Protein AF-A9ZM26-F1 (afdb_monomer)

Solvent-accessible surface area (backbone atoms only — not comparable to full-atom values): 19375 Å² total; per-residue (Å²): 113,69,70,59,50,54,53,48,52,54,50,49,54,51,50,53,50,52,49,52,55,50,52,51,52,51,52,52,51,51,52,51,51,50,52,52,51,51,53,49,50,52,52,52,50,52,53,46,48,60,45,48,72,70,63,61,71,97,75,80,93,82,82,87,89,79,89,79,87,89,77,85,80,85,69,74,70,82,76,73,78,87,80,87,84,88,84,90,85,88,82,82,90,84,85,88,83,81,84,84,87,82,88,78,91,81,82,84,85,84,79,89,78,87,87,92,84,82,88,84,80,84,74,78,71,93,85,74,76,70,52,44,66,54,49,44,57,48,42,46,69,76,27,61,63,44,38,48,98,82,69,40,61,36,63,29,87,68,53,60,59,62,47,40,74,77,36,103,55,61,59,71,52,52,51,50,20,48,50,60,55,62,67,32,71,60,32,27,68,43,39,35,61,72,34,63,11,27,31,72,82,46,49,78,54,53,64,35,48,61,68,59,19,51,50,28,46,54,52,43,49,55,58,52,52,52,54,58,67,72,59,63,74,96,68,84,79,78,85,79,82,74,91,78,82,87,81,82,90,87,80,90,87,83,84,88,84,82,87,88,86,84,86,80,88,79,89,76,82,85,84,84,88,69,58,70,65,60,59,49,52,51,52,50,51,53,52,51,57,68,74,53,74,130

Organism: NCBI:txid223901

pLDDT: mean 70.55, std 24.46, range [28.53, 98.12]

Foldseek 3Di:
DVVVVVVVVVVVVVVVVVVVVVVVVVVVVVVVVVVVVVVVVVVVVVVVVVVVVVPPDPDDDDDDDDDDDDDDPPPDPVPPDDDDDDDDDDDDDDDDDDDDDDDDDDDDDDDDDDDDPDPPDPDDDPPDDDQLQVVLVVLCVVQVLQDDPPQHAAAADPLLVVVVVVDVDDSVSSVVSVCVRCLPLRNLVNQAFQGFHAHSNNDGRDTRHPVNNVVSVVSSVVVVVVVVVVPPDPDDDDPDDDDDDDDDDDDDDDDDDDDDDDDDDDDPDDDDPDPPVVVVVVVVVVVVCVVDDD

Sequence (294 aa):
GGAERESLERRVAELERRLADAEASCLELLEENRELDEQNRELEAHNRHLREDREVPAEGETASVFSRRGRPAQGLSALIGHRHRDSETPADEPASGESPATGPAEATPAADTAEASGRQDELPSIDEAPSPQALLEQWYQRYPSAFFKGHTRPLQVGIHEALAEHEPWPEKLVRRALACYVNLPRYLKAVREGAERIDLNGAPAGEVDAGAAEHARKKLDRLQSGRRKGAKPARRRPPAKGPRGEDAASDARQEERSQQVSAPQKEAGGRDDEPADSRLQRKLGELVARHNPR

Secondary structure (DSSP, 8-state):
-HHHHHHHHHHHHHHHHHHHHHHHHHHHHHHHHHHHHHHHHHHHHHHHHHHHHHH--------------------STTSSS-----------------------------------S--S-----TT----HHHHHHHHHHH-TTT--SSSPPPBPTTHHHHHHHHSSS-HHHHHHHHHHHHTSHHHHHH--TTPEEE-TTS-EEEE--HHHHHHHHHHHHHHHHHHHHHT-----PPPP---------------------------------S-HHHHHHHHHHHHHHHH---

Nearest PDB structures (foldseek):
  7rgt-assembly2_B  TM=9.370E-01  e=1.027E-07  Legionella pneumophila
  7rgt-assembly6_F  TM=9.448E-01  e=1.247E-07  Legionella pneumophila
  7rgt-assembly5_E  TM=9.340E-01  e=1.721E-07  Legionella pneumophila
  7rgt-assembly7_G  TM=9.357E-01  e=1.836E-07  Legionella pneumophila
  1dvo-assembly1_A  TM=8.347E-01  e=8.466E-08  Escherichia coli

Structure (mmCIF, N/CA/C/O backbone):
data_AF-A9ZM26-F1
#
_entry.id   AF-A9ZM26-F1
#
loop_
_atom_site.group_PDB
_atom_site.id
_atom_site.type_symbol
_atom_site.label_atom_id
_atom_site.label_alt_id
_atom_site.label_comp_id
_atom_site.label_asym_id
_atom_site.label_entity_id
_atom_site.label_seq_id
_atom_site.pdbx_PDB_ins_code
_atom_site.Cartn_x
_atom_site.Cartn_y
_atom_site.Cartn_z
_atom_site.occupancy
_atom_site.B_iso_or_equiv
_atom_site.auth_seq_id
_atom_site.auth_comp_id
_atom_site.auth_asym_id
_atom_site.auth_atom_id
_atom_site.pdbx_PDB_model_num
ATOM 1 N N . GLY A 1 1 ? 31.161 -4.571 -43.977 1.00 70.75 1 GLY A N 1
ATOM 2 C CA . GLY A 1 1 ? 32.492 -4.541 -43.343 1.00 70.75 1 GLY A CA 1
ATOM 3 C C . GLY A 1 1 ? 32.734 -3.265 -42.554 1.00 70.75 1 GLY A C 1
ATOM 4 O O . GLY A 1 1 ? 32.517 -3.277 -41.355 1.00 70.75 1 GLY A O 1
ATOM 5 N N . GLY A 1 2 ? 33.192 -2.178 -43.191 1.00 87.88 2 GLY A N 1
ATOM 6 C CA . GLY A 1 2 ? 33.536 -0.920 -42.496 1.00 87.88 2 GLY A CA 1
ATOM 7 C C . GLY A 1 2 ? 32.336 -0.177 -41.893 1.00 87.88 2 GLY A C 1
ATOM 8 O O . GLY A 1 2 ? 32.330 0.103 -40.703 1.00 87.88 2 GLY A O 1
ATOM 9 N N . ALA A 1 3 ? 31.272 0.032 -42.676 1.00 87.75 3 ALA A N 1
ATOM 10 C CA . ALA A 1 3 ? 30.082 0.765 -42.221 1.00 87.75 3 ALA A CA 1
ATOM 11 C C . ALA A 1 3 ? 29.351 0.100 -41.033 1.00 87.75 3 ALA A C 1
ATOM 13 O O . ALA A 1 3 ? 28.821 0.780 -40.160 1.00 87.75 3 ALA A O 1
ATOM 14 N N . GLU A 1 4 ? 29.347 -1.234 -40.969 1.00 91.44 4 GLU A N 1
ATOM 15 C CA . GLU A 1 4 ? 28.762 -1.979 -39.844 1.00 91.44 4 GLU A CA 1
ATOM 16 C C . GLU A 1 4 ? 29.589 -1.808 -38.566 1.00 91.44 4 GLU A C 1
ATOM 18 O O . GLU A 1 4 ? 29.020 -1.684 -37.486 1.00 91.44 4 GLU A O 1
ATOM 23 N N . ARG A 1 5 ? 30.923 -1.749 -38.682 1.00 93.56 5 ARG A N 1
ATOM 24 C CA . ARG A 1 5 ? 31.814 -1.485 -37.543 1.00 93.56 5 ARG A CA 1
ATOM 25 C C . ARG A 1 5 ? 31.606 -0.076 -36.997 1.00 93.56 5 ARG A C 1
ATOM 27 O O . ARG A 1 5 ? 31.383 0.064 -35.803 1.00 93.56 5 ARG A O 1
ATOM 34 N N . GLU A 1 6 ? 31.538 0.928 -37.868 1.00 94.81 6 GLU A N 1
ATOM 35 C CA . GLU A 1 6 ? 31.247 2.310 -37.460 1.00 94.81 6 GLU A CA 1
ATOM 36 C C . GLU A 1 6 ? 29.868 2.444 -36.792 1.00 94.81 6 GLU A C 1
ATOM 38 O O . GLU A 1 6 ? 29.705 3.179 -35.819 1.00 94.81 6 GLU A O 1
ATOM 43 N N . SER A 1 7 ? 28.854 1.721 -37.282 1.00 95.44 7 SER A N 1
ATOM 44 C CA . SER A 1 7 ? 27.528 1.708 -36.655 1.00 95.44 7 SER A CA 1
ATOM 45 C C . SER A 1 7 ? 27.547 1.067 -35.266 1.00 95.44 7 SER A C 1
ATOM 47 O O . SER A 1 7 ? 26.852 1.543 -34.367 1.00 95.44 7 SER A O 1
ATOM 49 N N . LEU A 1 8 ? 28.311 -0.014 -35.085 1.00 95.44 8 LEU A N 1
ATOM 50 C CA . LEU A 1 8 ? 28.467 -0.668 -33.787 1.00 95.44 8 LEU A CA 1
ATOM 51 C C . LEU A 1 8 ? 29.229 0.224 -32.807 1.00 95.44 8 LEU A C 1
AT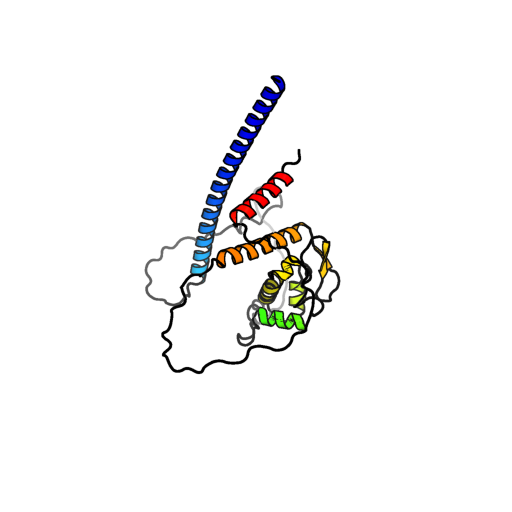OM 53 O O . LEU A 1 8 ? 28.793 0.365 -31.671 1.00 95.44 8 LEU A O 1
ATOM 57 N N . GLU A 1 9 ? 30.296 0.887 -33.249 1.00 96.56 9 GLU A N 1
ATOM 58 C CA . GLU A 1 9 ? 31.064 1.837 -32.433 1.00 96.56 9 GLU A CA 1
ATOM 59 C C . GLU A 1 9 ? 30.194 3.006 -31.955 1.00 96.56 9 GLU A C 1
ATOM 61 O O . 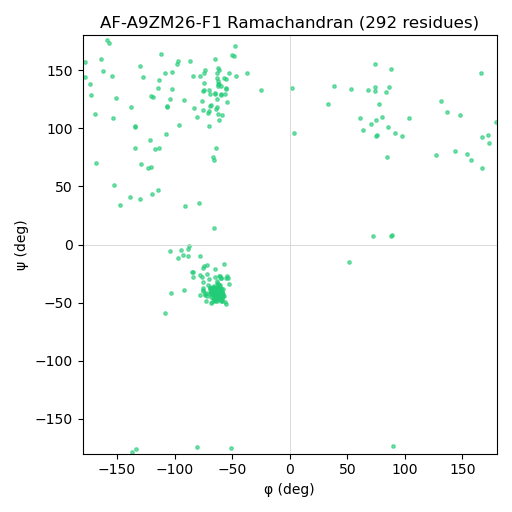GLU A 1 9 ? 30.195 3.332 -30.768 1.00 96.56 9 GLU A O 1
ATOM 66 N N . ARG A 1 10 ? 29.362 3.579 -32.837 1.00 96.62 10 ARG A N 1
ATOM 67 C CA . ARG A 1 10 ? 28.390 4.618 -32.446 1.00 96.62 10 ARG A CA 1
ATOM 68 C C . ARG A 1 10 ? 27.392 4.112 -31.410 1.00 96.62 10 ARG A C 1
ATOM 70 O O . ARG A 1 10 ? 27.059 4.841 -30.479 1.00 96.62 10 ARG A O 1
ATOM 77 N N . ARG A 1 11 ? 26.919 2.870 -31.553 1.00 96.38 11 ARG A N 1
ATOM 78 C CA . ARG A 1 11 ? 25.975 2.274 -30.603 1.00 96.38 11 ARG A CA 1
ATOM 79 C C . ARG A 1 11 ? 26.626 1.989 -29.251 1.00 96.38 11 ARG A C 1
ATOM 81 O O . ARG A 1 11 ? 25.978 2.198 -28.233 1.00 96.38 11 ARG A O 1
ATOM 88 N N . VAL A 1 12 ? 27.883 1.549 -29.233 1.00 97.25 12 VAL A N 1
ATOM 89 C CA . VAL A 1 12 ? 28.656 1.360 -27.995 1.00 97.25 12 VAL A CA 1
ATOM 90 C C . VAL A 1 12 ? 28.840 2.697 -27.283 1.00 97.25 12 VAL A C 1
ATOM 92 O O . VAL A 1 12 ? 28.472 2.796 -26.119 1.00 97.25 12 VAL A O 1
ATOM 95 N N . ALA A 1 13 ? 29.266 3.744 -27.993 1.00 97.25 13 ALA A N 1
ATOM 96 C CA . ALA A 1 13 ? 29.418 5.079 -27.412 1.00 97.25 13 ALA A CA 1
ATOM 97 C C . ALA A 1 13 ? 28.091 5.643 -26.862 1.00 97.25 13 ALA A C 1
ATOM 99 O O . ALA A 1 13 ? 28.057 6.271 -25.805 1.00 97.25 13 ALA A O 1
ATOM 100 N N . GLU A 1 14 ? 26.970 5.398 -27.550 1.00 97.75 14 GLU A N 1
ATOM 101 C CA . GLU A 1 14 ? 25.643 5.778 -27.055 1.00 97.75 14 GLU A CA 1
ATOM 102 C C . GLU A 1 14 ? 25.269 5.019 -25.771 1.00 97.75 14 GLU A C 1
ATOM 104 O O . GLU A 1 14 ? 24.720 5.611 -24.842 1.00 97.75 14 GLU A O 1
ATOM 109 N N . LEU A 1 15 ? 25.559 3.717 -25.705 1.00 96.88 15 LEU A N 1
ATOM 110 C CA . LEU A 1 15 ? 25.286 2.898 -24.524 1.00 96.88 15 LEU A CA 1
ATOM 111 C C . LEU A 1 15 ? 26.168 3.290 -23.337 1.00 96.88 15 LEU A C 1
ATOM 113 O O . LEU A 1 15 ? 25.656 3.369 -22.225 1.00 96.88 15 LEU A O 1
ATOM 117 N N . GLU A 1 16 ? 27.447 3.583 -23.565 1.00 97.50 16 GLU A N 1
ATOM 118 C CA . GLU A 1 16 ? 28.366 4.082 -22.536 1.00 97.50 16 GLU A CA 1
ATOM 119 C C . GLU A 1 16 ? 27.886 5.415 -21.965 1.00 97.50 16 GLU A C 1
ATOM 121 O O . GLU A 1 16 ? 27.848 5.586 -20.749 1.00 97.50 16 GLU A O 1
ATOM 126 N N . ARG A 1 17 ? 27.420 6.332 -22.824 1.00 98.06 17 ARG A N 1
ATOM 127 C CA . ARG A 1 17 ? 26.831 7.596 -22.372 1.00 98.06 17 ARG A CA 1
ATOM 128 C C . ARG A 1 17 ? 25.575 7.375 -21.532 1.00 98.06 17 ARG A C 1
ATOM 130 O O . ARG A 1 17 ? 25.459 7.949 -20.459 1.00 98.06 17 ARG A O 1
ATOM 137 N N . ARG A 1 18 ? 24.656 6.516 -21.985 1.00 97.31 18 ARG A N 1
ATOM 138 C CA . ARG A 1 18 ? 23.438 6.188 -21.222 1.00 97.31 18 ARG A CA 1
ATOM 139 C C . ARG A 1 18 ? 23.758 5.538 -19.877 1.00 97.31 18 ARG A C 1
ATOM 141 O O . ARG A 1 18 ? 23.033 5.766 -18.916 1.00 97.31 18 ARG A O 1
ATOM 148 N N . LEU A 1 19 ? 24.807 4.718 -19.818 1.00 97.19 19 LEU A N 1
ATOM 149 C CA . LEU A 1 19 ? 25.266 4.097 -18.581 1.00 97.19 19 LEU A CA 1
ATOM 150 C C . LEU A 1 19 ? 25.841 5.148 -17.626 1.00 97.19 19 LEU A C 1
ATOM 152 O O . LEU A 1 19 ? 25.440 5.167 -16.470 1.00 97.19 19 LEU A O 1
ATOM 156 N N . ALA A 1 20 ? 26.670 6.069 -18.121 1.00 97.31 20 ALA A N 1
ATOM 157 C CA . ALA A 1 20 ? 27.187 7.181 -17.327 1.00 97.31 20 ALA A CA 1
ATOM 158 C C . ALA A 1 20 ? 26.067 8.101 -16.804 1.00 97.31 20 ALA A C 1
ATOM 160 O O . ALA A 1 20 ? 26.057 8.444 -15.624 1.00 97.31 20 ALA A O 1
ATOM 161 N N . ASP A 1 21 ? 25.088 8.446 -17.648 1.00 96.94 21 ASP A N 1
ATOM 162 C CA . ASP A 1 21 ? 23.925 9.252 -17.250 1.00 96.94 21 ASP A CA 1
ATOM 163 C C . ASP A 1 21 ? 23.088 8.524 -16.175 1.00 96.94 21 ASP A C 1
ATOM 165 O O . ASP A 1 21 ? 22.621 9.133 -15.211 1.00 96.94 21 ASP A O 1
ATOM 169 N N . ALA A 1 22 ? 22.919 7.202 -16.303 1.00 94.50 22 ALA A N 1
ATOM 170 C CA . ALA A 1 22 ? 22.205 6.395 -15.316 1.00 94.50 22 ALA A CA 1
ATOM 171 C C . ALA A 1 22 ? 22.967 6.278 -13.986 1.00 94.50 22 ALA A C 1
ATOM 173 O O . ALA A 1 22 ? 22.352 6.363 -12.924 1.00 94.50 22 ALA A O 1
ATOM 174 N N . GLU A 1 23 ? 24.288 6.096 -14.028 1.00 96.56 23 GLU A N 1
ATOM 175 C CA . GLU A 1 23 ? 25.145 6.073 -12.839 1.00 96.56 23 GLU A CA 1
ATOM 176 C C . GLU A 1 23 ? 25.124 7.418 -12.107 1.00 96.56 23 GLU A C 1
ATOM 178 O O . GLU A 1 23 ? 24.972 7.434 -10.885 1.00 96.56 23 GLU A O 1
ATOM 183 N N . ALA A 1 24 ? 25.182 8.535 -12.840 1.00 97.12 24 ALA A N 1
ATOM 184 C CA . ALA A 1 24 ? 25.039 9.874 -12.275 1.00 97.12 24 ALA A CA 1
ATOM 185 C C . ALA A 1 24 ? 23.680 10.048 -11.582 1.00 97.12 24 ALA A C 1
ATOM 187 O O . ALA A 1 24 ? 23.632 10.411 -10.410 1.00 97.12 24 ALA A O 1
ATOM 188 N N . SER A 1 25 ? 22.585 9.669 -12.249 1.00 95.38 25 SER A N 1
ATOM 189 C CA . SER A 1 25 ? 21.245 9.719 -11.652 1.00 95.38 25 SER A CA 1
ATOM 190 C C . SER A 1 25 ? 21.119 8.828 -10.408 1.00 95.38 25 SER A C 1
ATOM 192 O O . SER A 1 25 ? 20.443 9.189 -9.447 1.00 95.38 25 SER A O 1
ATOM 194 N N . CYS A 1 26 ? 21.793 7.674 -10.376 1.00 94.69 26 CYS A N 1
ATOM 195 C CA . CYS A 1 26 ? 21.809 6.823 -9.186 1.00 94.69 26 CYS A CA 1
ATOM 196 C C . CYS A 1 26 ? 22.546 7.482 -8.016 1.00 94.69 26 CYS A C 1
ATOM 198 O O . CYS A 1 26 ? 22.104 7.337 -6.879 1.00 94.69 26 CYS A O 1
ATOM 200 N N . LEU A 1 27 ? 23.652 8.184 -8.275 1.00 96.88 27 LEU A N 1
ATOM 201 C CA . LEU A 1 27 ? 24.385 8.918 -7.244 1.00 96.88 27 LEU A CA 1
ATOM 202 C C . LEU A 1 27 ? 23.562 10.085 -6.695 1.00 96.88 27 LEU A C 1
ATOM 204 O O . LEU A 1 27 ? 23.434 10.188 -5.478 1.00 96.88 27 LEU A O 1
ATOM 208 N N . GLU A 1 28 ? 22.930 10.875 -7.564 1.00 97.12 28 GLU A N 1
ATOM 209 C CA . GLU A 1 28 ? 22.024 11.959 -7.157 1.00 97.12 28 GLU A CA 1
ATOM 210 C C . GLU A 1 28 ? 20.891 11.425 -6.270 1.00 97.12 28 GLU A C 1
ATOM 212 O O . GLU A 1 28 ? 20.684 11.901 -5.156 1.00 97.12 28 GLU A O 1
ATOM 217 N N . LEU A 1 29 ? 20.221 10.348 -6.693 1.00 94.38 29 LEU A N 1
ATOM 218 C CA . LEU A 1 29 ? 19.166 9.722 -5.892 1.00 94.38 29 LEU A CA 1
ATOM 219 C C . LEU A 1 29 ? 19.683 9.187 -4.551 1.00 94.38 29 LEU A C 1
ATOM 221 O O . LEU A 1 29 ? 18.948 9.186 -3.565 1.00 94.38 29 LEU A O 1
ATOM 225 N N . LEU A 1 30 ? 20.914 8.676 -4.482 1.00 95.62 30 LEU A N 1
ATOM 226 C CA . LEU A 1 30 ? 21.501 8.216 -3.220 1.00 95.62 30 LEU A CA 1
ATOM 227 C C . LEU A 1 30 ? 21.768 9.380 -2.262 1.00 95.62 30 LEU A C 1
ATOM 229 O O . LEU A 1 30 ? 21.541 9.227 -1.060 1.00 95.62 30 LEU A O 1
ATOM 233 N N . GLU A 1 31 ? 22.224 10.517 -2.781 1.00 97.31 31 GLU A N 1
ATOM 234 C CA . GLU A 1 31 ? 22.413 11.746 -2.010 1.00 97.31 31 GLU A CA 1
ATOM 235 C C . GLU A 1 31 ? 21.071 12.280 -1.499 1.00 97.31 31 GLU A C 1
ATOM 237 O O . GLU A 1 31 ? 20.917 12.458 -0.291 1.00 97.31 31 GLU A O 1
ATOM 242 N N . GLU A 1 32 ? 20.055 12.380 -2.358 1.00 96.56 32 GLU A N 1
ATOM 243 C CA . GLU A 1 32 ? 18.697 12.770 -1.955 1.00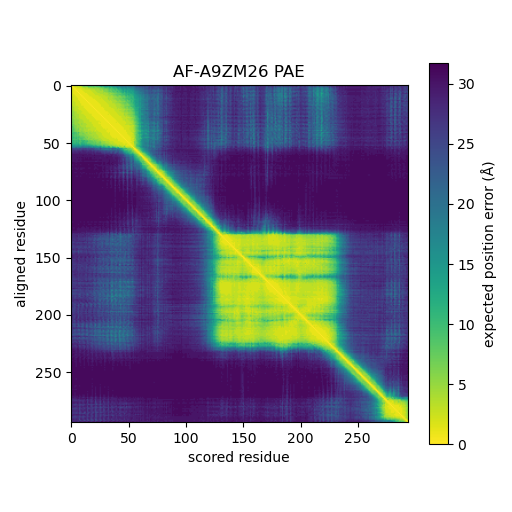 96.56 32 GLU A CA 1
ATOM 244 C C . GLU A 1 32 ? 18.117 11.833 -0.883 1.00 96.56 32 GLU A C 1
ATOM 246 O O . GLU A 1 32 ? 17.542 12.280 0.110 1.00 96.56 32 GLU A O 1
ATOM 251 N N . ASN A 1 33 ? 18.282 10.513 -1.035 1.00 91.62 33 ASN A N 1
ATOM 252 C CA . ASN A 1 33 ? 17.820 9.555 -0.025 1.00 91.62 33 ASN A CA 1
ATOM 253 C C . ASN A 1 33 ? 18.537 9.750 1.314 1.00 91.62 33 ASN A C 1
ATOM 255 O O . ASN A 1 33 ? 17.917 9.613 2.369 1.00 91.62 33 ASN A O 1
ATOM 259 N N . ARG A 1 34 ? 19.833 10.073 1.284 1.00 97.94 34 ARG A N 1
ATOM 260 C CA . ARG A 1 34 ? 20.593 10.371 2.496 1.00 97.94 34 ARG A CA 1
ATOM 261 C C . ARG A 1 34 ? 20.071 11.637 3.177 1.00 97.94 34 ARG A C 1
ATOM 263 O O . ARG A 1 34 ? 19.887 11.614 4.392 1.00 97.94 34 ARG A O 1
ATOM 270 N N . GLU A 1 35 ? 19.807 12.698 2.421 1.00 98.12 35 GLU A N 1
ATOM 271 C CA . GLU A 1 35 ? 19.240 13.943 2.951 1.00 98.12 35 GLU A CA 1
ATOM 272 C C . GLU A 1 35 ? 17.851 13.718 3.560 1.00 98.12 35 GLU A C 1
ATOM 274 O O . GLU A 1 35 ? 17.576 14.157 4.676 1.00 98.12 35 GLU A O 1
ATOM 279 N N . LEU A 1 36 ? 16.986 12.960 2.880 1.00 94.06 36 LEU A N 1
ATOM 280 C CA . LEU A 1 36 ? 15.666 12.592 3.399 1.00 94.06 36 LEU A CA 1
ATOM 281 C C . LEU A 1 36 ? 15.759 11.761 4.685 1.00 94.06 36 LEU A C 1
ATOM 283 O O . LEU A 1 36 ? 14.955 11.942 5.601 1.00 94.06 36 LEU A O 1
ATOM 287 N N . ASP A 1 37 ? 16.726 10.849 4.782 1.00 95.12 37 ASP A N 1
ATOM 288 C CA . ASP A 1 37 ? 16.976 10.086 6.006 1.00 95.12 37 ASP A CA 1
ATOM 289 C C . ASP A 1 37 ? 17.435 10.992 7.158 1.00 95.12 37 ASP A C 1
ATOM 291 O O . ASP A 1 37 ? 17.027 10.787 8.304 1.00 95.12 37 ASP A O 1
ATOM 295 N N . GLU A 1 38 ? 18.270 11.994 6.879 1.00 97.38 38 GLU A N 1
ATOM 296 C CA . GLU A 1 38 ? 18.701 12.994 7.861 1.00 97.38 38 GLU A CA 1
ATOM 297 C C . GLU A 1 38 ? 17.509 13.844 8.338 1.00 97.38 38 GLU A C 1
ATOM 299 O O . GLU A 1 38 ? 17.254 13.905 9.543 1.00 97.38 38 GLU A O 1
ATOM 304 N N . GLN A 1 39 ? 16.687 14.357 7.418 1.00 96.88 39 GLN A N 1
ATOM 305 C CA . GLN A 1 39 ? 15.452 15.085 7.742 1.00 96.88 39 GLN A CA 1
ATOM 306 C C . GLN A 1 39 ? 14.469 14.238 8.562 1.00 96.88 39 GLN A C 1
ATOM 308 O O . GLN A 1 39 ? 13.875 14.716 9.530 1.00 96.88 39 GLN A O 1
ATOM 313 N N . ASN A 1 40 ? 14.304 12.958 8.219 1.00 91.38 40 ASN A N 1
ATOM 314 C CA . ASN A 1 40 ? 13.448 12.053 8.983 1.00 91.38 40 ASN A CA 1
ATOM 315 C C . ASN A 1 40 ? 13.965 11.856 10.410 1.00 91.38 40 ASN A C 1
ATOM 317 O O . ASN A 1 40 ? 13.170 11.879 11.348 1.00 91.38 40 ASN A O 1
ATOM 321 N N . ARG A 1 41 ? 15.283 11.709 10.604 1.00 97.44 41 ARG A N 1
ATOM 322 C CA . ARG A 1 41 ? 15.870 11.611 11.951 1.00 97.44 41 ARG A CA 1
ATOM 323 C C . ARG A 1 41 ? 15.627 12.875 12.768 1.00 97.44 41 ARG A C 1
ATOM 325 O O . ARG A 1 41 ? 15.302 12.766 13.949 1.00 97.44 41 ARG A O 1
ATOM 332 N N . GLU A 1 42 ? 15.755 14.050 12.160 1.00 97.44 42 GLU A N 1
ATOM 333 C CA . GLU A 1 42 ? 15.471 15.328 12.822 1.00 97.44 42 GLU A CA 1
ATOM 334 C C . GLU A 1 42 ? 13.998 15.443 13.220 1.00 97.44 42 GLU A C 1
ATOM 336 O O . GLU A 1 42 ? 13.685 15.762 14.369 1.00 97.44 42 GLU A O 1
ATOM 341 N N . LEU A 1 43 ? 13.081 15.100 12.312 1.00 95.81 43 LEU A N 1
ATOM 342 C CA . LEU A 1 43 ? 11.647 15.074 12.597 1.00 95.81 43 LEU A CA 1
ATOM 343 C C . LEU A 1 43 ? 11.300 14.070 13.698 1.00 95.81 43 LEU A C 1
ATOM 345 O O . LEU A 1 43 ? 10.462 14.351 14.556 1.00 95.81 43 LEU A O 1
ATOM 349 N N . GLU A 1 44 ? 11.923 12.895 13.702 1.00 95.25 44 GLU A N 1
ATOM 350 C CA . GLU A 1 44 ? 11.750 11.901 14.760 1.00 95.25 44 GLU A CA 1
ATOM 351 C C . GLU A 1 44 ? 12.283 12.399 16.107 1.00 95.25 44 GLU A C 1
ATOM 353 O O . GLU A 1 44 ? 11.633 12.182 17.132 1.00 95.25 44 GLU A O 1
ATOM 358 N N . ALA A 1 45 ? 13.427 13.088 16.126 1.00 96.56 45 ALA A N 1
ATOM 359 C CA . ALA A 1 45 ? 13.980 13.700 17.331 1.00 96.56 45 ALA A CA 1
ATOM 360 C C . ALA A 1 45 ? 13.069 14.815 17.865 1.00 96.56 45 ALA A C 1
ATOM 362 O O . ALA A 1 45 ? 12.744 14.825 19.050 1.00 96.56 45 ALA A O 1
ATOM 363 N N . HIS A 1 46 ? 12.571 15.692 16.992 1.00 96.38 46 HIS A N 1
ATOM 364 C CA . HIS A 1 46 ? 11.615 16.733 17.363 1.00 96.38 46 HIS A CA 1
ATOM 365 C C . HIS A 1 46 ? 10.298 16.144 17.891 1.00 96.38 46 HIS A C 1
ATOM 367 O O . HIS A 1 46 ? 9.787 16.570 18.925 1.00 96.38 46 HIS A O 1
ATOM 373 N N . ASN A 1 47 ? 9.764 15.107 17.238 1.00 92.62 47 ASN A N 1
ATOM 374 C CA . ASN A 1 47 ? 8.577 14.399 17.722 1.00 92.62 47 ASN A CA 1
ATOM 375 C C . ASN A 1 47 ? 8.809 13.728 19.077 1.00 92.62 47 ASN A C 1
ATOM 377 O O . ASN A 1 47 ? 7.881 13.643 19.879 1.00 92.62 47 ASN A O 1
ATOM 381 N N . ARG A 1 48 ? 10.020 13.222 19.324 1.00 93.50 48 ARG A N 1
ATOM 382 C CA . ARG A 1 48 ? 10.398 12.659 20.620 1.00 93.50 48 ARG A CA 1
ATOM 383 C C . ARG A 1 48 ? 10.415 13.737 21.692 1.00 93.50 48 ARG A C 1
ATOM 385 O O . ARG A 1 48 ? 9.766 13.549 22.709 1.00 93.50 48 ARG A O 1
ATOM 392 N N . HIS A 1 49 ? 11.046 14.873 21.419 1.00 92.94 49 HIS A N 1
ATOM 393 C CA . HIS A 1 49 ? 11.085 16.000 22.345 1.00 92.94 49 HIS A CA 1
ATOM 394 C C . HIS A 1 49 ? 9.676 16.506 22.690 1.00 92.94 49 HIS A C 1
ATOM 396 O O . HIS A 1 49 ? 9.324 16.602 23.856 1.00 92.94 49 HIS A O 1
ATOM 402 N N . LEU A 1 50 ? 8.808 16.681 21.688 1.00 92.12 50 LEU A N 1
ATOM 403 C CA . LEU A 1 50 ? 7.399 17.042 21.897 1.00 92.12 50 LEU A CA 1
ATOM 404 C C . LEU A 1 50 ? 6.608 16.022 22.727 1.00 92.12 50 LEU A C 1
ATOM 406 O O . LEU A 1 50 ? 5.591 16.372 23.327 1.00 92.12 50 LEU A O 1
ATOM 410 N N . ARG A 1 51 ? 6.991 14.743 22.682 1.00 86.44 51 ARG A N 1
ATOM 411 C CA . ARG A 1 51 ? 6.381 13.704 23.519 1.00 86.44 51 ARG A CA 1
ATOM 412 C C . ARG A 1 51 ? 6.924 13.775 24.934 1.00 86.44 51 ARG A C 1
ATOM 414 O O . ARG A 1 51 ? 6.121 13.736 25.849 1.00 86.44 51 ARG A O 1
ATOM 421 N N . GLU A 1 52 ? 8.229 13.961 25.098 1.00 88.88 52 GLU A N 1
ATOM 422 C CA . GLU A 1 52 ? 8.861 14.167 26.402 1.00 88.88 52 GLU A CA 1
ATOM 423 C C . GLU A 1 52 ? 8.269 15.396 27.106 1.00 88.88 52 GLU A C 1
ATOM 425 O O . GLU A 1 52 ? 7.797 15.259 28.227 1.00 88.88 52 GLU A O 1
ATOM 430 N N . ASP A 1 53 ? 8.137 16.541 26.428 1.00 83.44 53 ASP A N 1
ATOM 431 C CA . ASP A 1 53 ? 7.497 17.757 26.963 1.00 83.44 53 ASP A CA 1
ATOM 432 C C . ASP A 1 53 ? 6.029 17.543 27.369 1.00 83.44 53 ASP A C 1
ATOM 434 O O . ASP A 1 53 ? 5.516 18.216 28.263 1.00 83.44 53 ASP A O 1
ATOM 438 N N . ARG A 1 54 ? 5.332 16.610 26.707 1.00 77.50 54 ARG A N 1
ATOM 439 C CA . ARG A 1 54 ? 3.958 16.210 27.050 1.00 77.50 54 ARG A CA 1
ATOM 440 C C . ARG A 1 54 ? 3.894 15.165 28.163 1.00 77.50 54 ARG A C 1
ATOM 442 O O . ARG A 1 54 ? 2.847 15.038 28.790 1.00 77.50 54 ARG A O 1
ATOM 449 N N . GLU A 1 55 ? 4.962 14.399 28.358 1.00 70.00 55 GLU A N 1
ATOM 450 C CA . GLU A 1 55 ? 5.064 13.297 29.316 1.00 70.00 55 GLU A CA 1
ATOM 451 C C . GLU A 1 55 ? 5.731 13.712 30.635 1.00 70.00 55 GLU A C 1
ATOM 453 O O . GLU A 1 55 ? 5.636 12.944 31.591 1.00 70.00 55 GLU A O 1
ATOM 458 N N . VAL A 1 56 ? 6.355 14.900 30.738 1.00 56.34 56 VAL A N 1
ATOM 459 C CA . VAL A 1 56 ? 6.831 15.437 32.027 1.00 56.34 56 VAL A CA 1
ATOM 460 C C . VAL A 1 56 ? 5.632 15.568 32.978 1.00 56.34 56 VAL A C 1
ATOM 462 O O . VAL A 1 56 ? 4.766 16.419 32.753 1.00 56.34 56 VAL A O 1
ATOM 465 N N . PRO A 1 57 ? 5.555 14.759 34.054 1.00 52.91 57 PRO A N 1
ATOM 466 C CA . PRO A 1 57 ? 4.496 14.886 35.038 1.00 52.91 57 PRO A CA 1
ATOM 467 C C . PRO A 1 57 ? 4.724 16.181 35.810 1.00 52.91 57 PRO A C 1
ATOM 469 O O . PRO A 1 57 ? 5.838 16.455 36.263 1.00 52.91 57 PRO A O 1
ATOM 472 N N . ALA A 1 58 ? 3.667 16.970 35.976 1.00 53.19 58 ALA A N 1
ATOM 473 C CA . ALA A 1 58 ? 3.637 18.077 36.918 1.00 53.19 58 ALA A CA 1
ATOM 474 C C . ALA A 1 58 ? 3.696 17.526 38.352 1.00 53.19 58 ALA A C 1
ATOM 476 O O . ALA A 1 58 ? 2.689 17.461 39.041 1.00 53.19 58 ALA A O 1
ATOM 477 N N . GLU A 1 59 ? 4.869 17.086 38.792 1.00 48.69 59 GLU A N 1
ATOM 478 C CA . GLU A 1 59 ? 5.089 16.575 40.141 1.00 48.69 59 GLU A CA 1
ATOM 479 C C . GLU A 1 59 ? 6.374 17.205 40.693 1.00 48.69 59 GLU A C 1
ATOM 481 O O . GLU A 1 59 ? 7.485 16.809 40.338 1.00 48.69 59 GLU A O 1
ATOM 486 N N . GLY A 1 60 ? 6.205 18.209 41.563 1.00 46.50 60 GLY A N 1
ATOM 487 C CA . GLY A 1 60 ? 7.252 18.679 42.475 1.00 46.50 60 GLY A CA 1
ATOM 488 C C . GLY A 1 60 ? 7.555 20.176 42.434 1.00 46.50 60 GLY A C 1
ATOM 489 O O . GLY A 1 60 ? 8.596 20.595 41.935 1.00 46.50 60 GLY A O 1
ATOM 490 N N . GLU A 1 61 ? 6.694 20.989 43.046 1.00 54.81 61 GLU A N 1
ATOM 491 C CA . GLU A 1 61 ? 7.075 22.317 43.530 1.00 54.81 61 GLU A CA 1
ATOM 492 C C . GLU A 1 61 ? 8.272 22.216 44.497 1.00 54.81 61 GLU A C 1
ATOM 494 O O . GLU A 1 61 ? 8.236 21.456 45.460 1.00 54.81 61 GLU A O 1
ATOM 499 N N . THR A 1 62 ? 9.329 23.003 44.279 1.00 47.12 62 THR A N 1
ATOM 500 C CA . THR A 1 62 ? 9.867 23.973 45.257 1.00 47.12 62 THR A CA 1
ATOM 501 C C . THR A 1 62 ? 11.050 24.756 44.669 1.00 47.12 62 THR A C 1
ATOM 503 O O . THR A 1 62 ? 11.875 24.221 43.938 1.00 47.12 62 THR A O 1
ATOM 506 N N . ALA A 1 63 ? 11.125 26.035 45.055 1.00 44.91 63 ALA A N 1
ATOM 507 C CA . ALA A 1 63 ? 12.175 27.030 44.785 1.00 44.91 63 ALA A CA 1
ATOM 508 C C . ALA A 1 63 ? 12.112 27.803 43.446 1.00 44.91 63 ALA A C 1
ATOM 510 O O . ALA A 1 63 ? 12.907 27.644 42.526 1.00 44.91 63 ALA A O 1
ATOM 511 N N . SER A 1 64 ? 11.172 28.753 43.436 1.00 53.97 64 SER A N 1
ATOM 512 C CA . SER A 1 64 ? 11.219 30.055 42.751 1.00 53.97 64 SER A CA 1
ATOM 513 C C . SER A 1 64 ? 12.610 30.719 42.754 1.00 53.97 64 SER A C 1
ATOM 515 O O . SER A 1 64 ? 13.330 30.589 43.737 1.00 53.97 64 SER A O 1
ATOM 517 N N . VAL A 1 65 ? 12.944 31.480 41.699 1.00 47.97 65 VAL A N 1
ATOM 518 C CA . VAL A 1 65 ? 13.301 32.925 41.721 1.00 47.97 65 VAL A CA 1
ATOM 519 C C . VAL A 1 65 ? 13.921 33.301 40.360 1.00 47.97 65 VAL A C 1
ATOM 521 O O . VAL A 1 65 ? 15.119 33.160 40.156 1.00 47.97 65 VAL A O 1
ATOM 524 N N . PHE A 1 66 ? 13.100 33.769 39.415 1.00 40.03 66 PHE A N 1
ATOM 525 C CA . PHE A 1 66 ? 13.286 35.031 38.670 1.00 40.03 66 PHE A CA 1
ATOM 526 C C . PHE A 1 66 ? 12.250 35.124 37.544 1.00 40.03 66 PHE A C 1
ATOM 528 O O . PHE A 1 66 ? 12.443 34.673 36.418 1.00 40.03 66 PHE A O 1
ATOM 535 N N . SER A 1 67 ? 11.139 35.785 37.848 1.00 56.88 67 SER A N 1
ATOM 536 C CA . SER A 1 67 ? 10.240 36.333 36.841 1.00 56.88 67 SER A CA 1
ATOM 537 C C . SER A 1 67 ? 11.004 37.255 35.886 1.00 56.88 67 SER A C 1
ATOM 539 O O . SER A 1 67 ? 11.657 38.201 36.331 1.00 56.88 67 SER A O 1
ATOM 541 N N . ARG A 1 68 ? 10.790 37.114 34.576 1.00 43.09 68 ARG A N 1
ATOM 542 C CA . ARG A 1 68 ? 10.690 38.292 33.706 1.00 43.09 68 ARG A CA 1
ATOM 543 C C . ARG A 1 68 ? 9.498 38.179 32.756 1.00 43.09 68 ARG A C 1
ATOM 545 O O . ARG A 1 68 ? 9.504 37.491 31.747 1.00 43.09 68 ARG A O 1
ATOM 552 N N . ARG A 1 69 ? 8.461 38.900 33.178 1.00 49.34 69 ARG A N 1
ATOM 553 C CA . ARG A 1 69 ? 7.339 39.490 32.443 1.00 49.34 69 ARG A CA 1
ATOM 554 C C . ARG A 1 69 ? 7.646 39.776 30.958 1.00 49.34 69 ARG A C 1
ATOM 556 O O . ARG A 1 69 ? 8.598 40.497 30.680 1.00 49.34 69 ARG A O 1
ATOM 563 N N . GLY A 1 70 ? 6.739 39.387 30.052 1.00 42.53 70 GLY A N 1
ATOM 564 C CA . GLY A 1 70 ? 6.461 40.191 28.851 1.00 42.53 70 GLY A CA 1
ATOM 565 C C . GLY A 1 70 ? 6.160 39.465 27.536 1.00 42.53 70 GLY A C 1
ATOM 566 O O . GLY A 1 70 ? 7.013 39.458 26.661 1.00 42.53 70 GLY A O 1
ATOM 567 N N . ARG A 1 71 ? 4.906 39.010 27.376 1.00 46.59 71 ARG A N 1
ATOM 568 C CA . ARG A 1 71 ? 3.995 39.171 26.209 1.00 46.59 71 ARG A CA 1
ATOM 569 C C . ARG A 1 71 ? 3.259 37.865 25.876 1.00 46.59 71 ARG A C 1
ATOM 571 O O . ARG A 1 71 ? 3.896 36.930 25.404 1.00 46.59 71 ARG A O 1
ATOM 578 N N . PRO A 1 72 ? 1.924 37.798 26.035 1.00 48.75 72 PRO A N 1
ATOM 579 C CA . PRO A 1 72 ? 1.157 36.777 25.340 1.00 48.75 72 PRO A CA 1
ATOM 580 C C . PRO A 1 72 ? 1.190 37.117 23.847 1.00 48.75 72 PRO A C 1
ATOM 582 O O . PRO A 1 72 ? 0.763 38.198 23.437 1.00 48.75 72 PRO A O 1
ATOM 585 N N . ALA A 1 73 ? 1.744 36.222 23.033 1.00 50.31 73 ALA A N 1
ATOM 586 C CA . ALA A 1 73 ? 1.595 36.306 21.592 1.00 50.31 73 ALA A CA 1
ATOM 587 C C . ALA A 1 73 ? 0.098 36.187 21.272 1.00 50.31 73 ALA A C 1
ATOM 589 O O . ALA A 1 73 ? -0.493 35.116 21.395 1.00 50.31 73 ALA A O 1
ATOM 590 N N . GLN A 1 74 ? -0.521 37.303 20.883 1.00 60.28 74 GLN A N 1
ATOM 591 C CA . GLN A 1 74 ? -1.764 37.306 20.118 1.00 60.28 74 GLN A CA 1
ATOM 592 C C . GLN A 1 74 ? -1.448 36.662 18.763 1.00 60.28 74 GLN A C 1
ATOM 594 O O . GLN A 1 74 ? -1.091 37.328 17.795 1.00 60.28 74 GLN A O 1
ATOM 599 N N . GLY A 1 75 ? -1.464 35.332 18.731 1.00 45.47 75 GLY A N 1
ATOM 600 C CA . GLY A 1 75 ? -1.246 34.551 17.526 1.00 45.47 75 GLY A CA 1
ATOM 601 C C . GLY A 1 75 ? -2.483 34.608 16.642 1.00 45.47 75 GLY A C 1
ATOM 602 O O . GLY A 1 75 ? -3.531 34.129 17.051 1.00 45.47 75 GLY A O 1
ATOM 603 N N . LEU A 1 76 ? -2.327 35.203 15.456 1.00 52.72 76 LEU A N 1
ATOM 604 C CA . LEU A 1 76 ? -2.903 34.845 14.144 1.00 52.72 76 LEU A CA 1
ATOM 605 C C . LEU A 1 76 ? -4.421 34.607 13.954 1.00 52.72 76 LEU A C 1
ATOM 607 O O . LEU A 1 76 ? -4.873 34.692 12.815 1.00 52.72 76 LEU A O 1
ATOM 611 N N . SER A 1 77 ? -5.234 34.422 14.993 1.00 50.28 77 SER A N 1
ATOM 612 C CA . SER A 1 77 ? -6.697 34.274 14.890 1.00 50.28 77 SER A CA 1
ATOM 613 C C . SER A 1 77 ? -7.440 35.599 14.683 1.00 50.28 77 SER A C 1
ATOM 615 O O . SER A 1 77 ? -8.622 35.586 14.368 1.00 50.28 77 SER A O 1
ATOM 617 N N . ALA A 1 78 ? -6.765 36.746 14.812 1.00 52.03 78 ALA A N 1
ATOM 618 C CA . ALA A 1 78 ? -7.350 38.067 14.553 1.00 52.03 78 ALA A CA 1
ATOM 619 C C . ALA A 1 78 ? -7.224 38.528 13.085 1.00 52.03 78 ALA A C 1
ATOM 621 O O . ALA A 1 78 ? -7.721 39.595 12.739 1.00 52.03 78 ALA A O 1
ATOM 622 N N . LEU A 1 79 ? -6.554 37.754 12.219 1.00 51.81 79 LEU A N 1
ATOM 623 C CA . LEU A 1 79 ? -6.278 38.145 10.826 1.00 51.81 79 LEU A CA 1
ATOM 624 C C . LEU A 1 79 ? -7.184 37.442 9.798 1.00 51.81 79 LEU A C 1
ATOM 626 O O . LEU A 1 79 ? -7.152 37.765 8.612 1.00 51.81 79 LEU A O 1
ATOM 630 N N . ILE A 1 80 ? -8.014 36.495 10.241 1.00 57.28 80 ILE A N 1
ATOM 631 C CA . ILE A 1 80 ? -8.966 35.767 9.396 1.00 57.28 80 ILE A CA 1
ATOM 632 C C . ILE A 1 80 ? -10.366 36.090 9.892 1.00 57.28 80 ILE A C 1
ATOM 634 O O . ILE A 1 80 ? -10.974 35.369 10.673 1.00 57.28 80 ILE A O 1
ATOM 638 N N . GLY A 1 81 ? -10.861 37.232 9.452 1.00 50.03 81 GLY A N 1
ATOM 639 C CA . GLY A 1 81 ? -12.208 37.668 9.764 1.00 50.03 81 GLY A CA 1
ATOM 640 C C . GLY A 1 81 ? -12.255 39.169 9.694 1.00 50.03 81 GLY A C 1
ATOM 641 O O . GLY A 1 81 ? -12.123 39.812 10.720 1.00 50.03 81 GLY A O 1
ATOM 642 N N . HIS A 1 82 ? -12.316 39.689 8.472 1.00 46.56 82 HIS A N 1
ATOM 643 C CA . HIS A 1 82 ? -13.142 40.819 8.041 1.00 46.56 82 HIS A CA 1
ATOM 644 C C . HIS A 1 82 ? -12.720 41.144 6.607 1.00 46.56 82 HIS A C 1
ATOM 646 O O . HIS A 1 82 ? -11.829 41.950 6.346 1.00 46.56 82 HIS A O 1
ATOM 652 N N . ARG A 1 83 ? -13.360 40.461 5.656 1.00 36.78 83 ARG A N 1
ATOM 653 C CA . ARG A 1 83 ? -13.419 40.911 4.269 1.00 36.78 83 ARG A CA 1
ATOM 654 C C . ARG A 1 83 ? -14.893 41.132 3.942 1.00 36.78 83 ARG A C 1
ATOM 656 O O . ARG A 1 83 ? -15.689 40.219 4.123 1.00 36.78 83 ARG A O 1
ATOM 663 N N . HIS A 1 84 ? -15.169 42.338 3.449 1.00 34.66 84 HIS A N 1
ATOM 664 C CA . HIS A 1 84 ? -16.439 42.888 2.966 1.00 34.66 84 HIS A CA 1
ATOM 665 C C . HIS A 1 84 ? -17.480 43.277 4.025 1.00 34.66 84 HIS A C 1
ATOM 667 O O . HIS A 1 84 ? -18.196 42.423 4.532 1.00 34.66 84 HIS A O 1
ATOM 673 N N . ARG A 1 85 ? -17.672 44.592 4.235 1.00 32.56 85 ARG A N 1
ATOM 674 C CA . ARG A 1 85 ? -18.674 45.349 3.459 1.00 32.56 85 ARG A CA 1
ATOM 675 C C . ARG A 1 85 ? -18.558 46.877 3.650 1.00 32.56 85 ARG A C 1
ATOM 677 O O . ARG A 1 85 ? -18.805 47.384 4.730 1.00 32.56 85 ARG A O 1
ATOM 684 N N . ASP A 1 86 ? -18.164 47.527 2.557 1.00 33.41 86 ASP A N 1
ATOM 685 C CA . ASP A 1 86 ? -18.588 48.814 1.983 1.00 33.41 86 ASP A CA 1
ATOM 686 C C . ASP A 1 86 ? -18.615 50.144 2.778 1.00 33.41 86 ASP A C 1
ATOM 688 O O . ASP A 1 86 ? -19.266 50.295 3.806 1.00 33.41 86 ASP A O 1
ATOM 692 N N . SER A 1 87 ? -18.062 51.151 2.081 1.00 32.59 87 SER A N 1
ATOM 693 C CA . SER A 1 87 ? -18.432 52.579 1.989 1.00 32.59 87 SER A CA 1
ATOM 694 C C . SER A 1 87 ? -17.607 53.633 2.751 1.00 32.59 87 SER A C 1
ATOM 696 O O . SER A 1 87 ? -17.654 53.781 3.967 1.00 32.59 87 SER A O 1
ATOM 698 N N . GLU A 1 88 ? -16.866 54.406 1.951 1.00 33.84 88 GLU A N 1
ATOM 699 C CA . GLU A 1 88 ? -16.243 55.695 2.256 1.00 33.84 88 GLU A CA 1
ATOM 700 C C . GLU A 1 88 ? -17.302 56.816 2.304 1.00 33.84 88 GLU A C 1
ATOM 702 O O . GLU A 1 88 ? -18.167 56.880 1.430 1.00 33.84 88 GLU A O 1
ATOM 707 N N . THR A 1 89 ? -17.219 57.743 3.267 1.00 32.34 89 THR A N 1
ATOM 708 C CA . THR A 1 89 ? -16.866 59.181 3.083 1.00 32.34 89 THR A CA 1
ATOM 709 C C . THR A 1 89 ? -17.205 60.023 4.338 1.00 32.34 89 THR A C 1
ATOM 711 O O . THR A 1 89 ? -18.160 59.695 5.040 1.00 32.34 89 THR A O 1
ATOM 714 N N . PRO A 1 90 ? -16.433 61.090 4.657 1.00 43.81 90 PRO A N 1
ATOM 715 C CA . PRO A 1 90 ? -16.592 61.899 5.873 1.00 43.81 90 PRO A CA 1
ATOM 716 C C . PRO A 1 90 ? -17.309 63.241 5.616 1.00 43.81 90 PRO A C 1
ATOM 718 O O . PRO A 1 90 ? -17.124 63.846 4.561 1.00 43.81 90 PRO A O 1
ATOM 721 N N . ALA A 1 91 ? -18.058 63.750 6.600 1.00 31.94 91 ALA A N 1
ATOM 722 C CA . ALA A 1 91 ? -18.477 65.154 6.660 1.00 31.94 91 ALA A CA 1
ATOM 723 C C . ALA A 1 91 ? -18.748 65.609 8.109 1.00 31.94 91 ALA A C 1
ATOM 725 O O . ALA A 1 91 ? -19.207 64.826 8.937 1.00 31.94 91 ALA A O 1
ATOM 726 N N . ASP A 1 92 ? -18.407 66.876 8.342 1.00 34.78 92 ASP A N 1
ATOM 727 C CA . ASP A 1 92 ? -18.421 67.710 9.552 1.00 34.78 92 ASP A CA 1
ATOM 728 C C . ASP A 1 92 ? -19.703 67.728 10.422 1.00 34.78 92 ASP A C 1
ATOM 730 O O . ASP A 1 92 ? -20.798 67.390 9.979 1.00 34.78 92 ASP A O 1
ATOM 734 N N . GLU A 1 93 ? -19.507 68.193 11.666 1.00 30.78 93 GLU A N 1
ATOM 735 C CA . GLU A 1 93 ? -20.460 68.581 12.735 1.00 30.78 93 GLU A CA 1
ATOM 736 C C . GLU A 1 93 ? -21.593 69.577 12.315 1.00 30.78 93 GLU A C 1
ATOM 738 O O . GLU A 1 93 ? -21.586 70.009 11.161 1.00 30.78 93 GLU A O 1
ATOM 743 N N . PRO A 1 94 ? -22.495 70.120 13.197 1.00 48.16 94 PRO A N 1
ATOM 744 C CA . PRO A 1 94 ? -22.891 69.823 14.602 1.00 48.16 94 PRO A CA 1
ATOM 745 C C . PRO A 1 94 ? -24.435 69.870 14.883 1.00 48.16 94 PRO A C 1
ATOM 747 O O . PRO A 1 94 ? -25.239 70.265 14.047 1.00 48.16 94 PRO A O 1
ATOM 750 N N . ALA A 1 95 ? -24.794 69.629 16.158 1.00 29.59 95 ALA A N 1
ATOM 751 C CA . ALA A 1 95 ? -25.873 70.272 16.947 1.00 29.59 95 ALA A CA 1
ATOM 752 C C . ALA A 1 95 ? -27.360 69.817 16.870 1.00 29.59 95 ALA A C 1
ATOM 754 O O . ALA A 1 95 ? -28.006 69.833 15.831 1.00 29.59 95 ALA A O 1
ATOM 755 N N . SER A 1 96 ? -27.902 69.646 18.091 1.00 31.28 96 SER A N 1
ATOM 756 C CA . SER A 1 96 ? -29.277 69.915 18.570 1.00 31.28 96 SER A CA 1
ATOM 757 C C . SER A 1 96 ? -30.445 68.998 18.177 1.00 31.28 96 SER A C 1
ATOM 759 O O . SER A 1 96 ? -30.735 68.800 17.006 1.00 31.28 96 SER A O 1
ATOM 761 N N . GLY A 1 97 ? -31.238 68.621 19.192 1.00 29.03 97 GLY A N 1
ATOM 762 C CA . GLY A 1 97 ? -32.696 68.488 19.048 1.00 29.03 97 GLY A CA 1
ATOM 763 C C . GLY A 1 97 ? -33.329 67.196 19.573 1.00 29.03 97 GLY A C 1
ATOM 764 O O . GLY A 1 97 ? -33.002 66.112 19.119 1.00 29.03 97 GLY A O 1
ATOM 765 N N . GLU A 1 98 ? -34.292 67.377 20.478 1.00 30.91 98 GLU A N 1
ATOM 766 C CA . GLU A 1 98 ? -35.440 66.507 20.783 1.00 30.91 98 GLU A CA 1
ATOM 767 C C . GLU A 1 98 ? -35.266 65.046 21.283 1.00 30.91 98 GLU A C 1
ATOM 769 O O . GLU A 1 98 ? -35.047 64.092 20.544 1.00 30.91 98 GLU A O 1
ATOM 774 N N . SER A 1 99 ? -35.589 64.854 22.569 1.00 38.34 99 SER A N 1
ATOM 775 C CA . SER A 1 99 ? -36.447 63.747 23.052 1.00 38.34 99 SER A CA 1
ATOM 776 C C . SER A 1 99 ? -37.878 63.918 22.489 1.00 38.34 99 SER A C 1
ATOM 778 O O . SER A 1 99 ? -38.220 65.071 22.226 1.00 38.34 99 SER A O 1
ATOM 780 N N . PRO A 1 100 ? -38.777 62.898 22.407 1.00 47.56 100 PRO A N 1
ATOM 781 C CA . PRO A 1 100 ? -39.114 62.077 23.578 1.00 47.56 100 PRO A CA 1
ATOM 782 C C . PRO A 1 100 ? -39.723 60.662 23.358 1.00 47.56 100 PRO A C 1
ATOM 784 O O . PRO A 1 100 ? -40.122 60.257 22.275 1.00 47.56 100 PRO A O 1
ATOM 787 N N . ALA A 1 101 ? -39.904 60.007 24.510 1.00 30.55 101 ALA A N 1
ATOM 788 C CA . ALA A 1 101 ? -41.087 59.245 24.931 1.00 30.55 101 ALA A CA 1
ATOM 789 C C . ALA A 1 101 ? -41.278 57.758 24.556 1.00 30.55 101 ALA A C 1
ATOM 791 O O . ALA A 1 101 ? -41.314 57.360 23.397 1.00 30.55 101 ALA A O 1
ATOM 792 N N . THR A 1 102 ? -41.697 57.041 25.616 1.00 30.19 102 THR A N 1
ATOM 793 C CA . THR A 1 102 ? -42.487 55.786 25.674 1.00 30.19 102 THR A CA 1
ATOM 794 C C . THR A 1 102 ? -41.632 54.514 25.549 1.00 30.19 102 THR A C 1
ATOM 796 O O . THR A 1 102 ? -41.152 54.213 24.470 1.00 30.19 102 THR A O 1
ATOM 799 N N . GLY A 1 103 ? -41.284 53.751 26.598 1.00 30.78 103 GLY A N 1
ATOM 800 C CA . GLY A 1 103 ? -42.066 53.251 27.746 1.00 30.78 103 GLY A CA 1
ATOM 801 C C . GLY A 1 103 ? -42.728 51.902 27.387 1.00 30.78 103 GLY A C 1
ATOM 802 O O . GLY A 1 103 ? -43.111 51.759 26.230 1.00 30.78 103 GLY A O 1
ATOM 803 N N . PRO A 1 104 ? -42.995 50.956 28.312 1.00 46.19 104 PRO A N 1
ATOM 804 C CA . PRO A 1 104 ? -42.395 50.652 29.622 1.00 46.19 104 PRO A CA 1
ATOM 805 C C . PRO A 1 104 ? -42.094 49.129 29.812 1.00 46.19 104 PRO A C 1
ATOM 807 O O . PRO A 1 104 ? -42.294 48.352 28.890 1.00 46.19 104 PRO A O 1
ATOM 810 N N . ALA A 1 105 ? -41.615 48.759 31.015 1.00 30.81 105 ALA A N 1
ATOM 811 C CA . ALA A 1 105 ? -41.931 47.561 31.836 1.00 30.81 105 ALA A CA 1
ATOM 812 C C . ALA A 1 105 ? -42.157 46.185 31.141 1.00 30.81 105 ALA A C 1
ATOM 814 O O . ALA A 1 105 ? -42.913 46.065 30.195 1.00 30.81 105 ALA A O 1
ATOM 815 N N . GLU A 1 106 ? -41.637 45.048 31.613 1.00 29.72 106 GLU A N 1
ATOM 816 C CA . GLU A 1 106 ? -41.700 44.552 32.992 1.00 29.72 106 GLU A CA 1
ATOM 817 C C . GLU A 1 106 ? -40.925 43.216 33.122 1.00 29.72 106 GLU A C 1
ATOM 819 O O . GLU A 1 106 ? -40.794 42.467 32.157 1.00 29.72 106 GLU A O 1
ATOM 824 N N . ALA A 1 107 ? -40.510 42.913 34.357 1.00 34.00 107 ALA A N 1
ATOM 825 C CA . ALA A 1 107 ? -40.314 41.576 34.939 1.00 34.00 107 ALA A CA 1
ATOM 826 C C . ALA A 1 107 ? -39.084 40.709 34.550 1.00 34.00 107 ALA A C 1
ATOM 828 O O . ALA A 1 107 ? -39.114 39.834 33.691 1.00 34.00 107 ALA A O 1
ATOM 829 N N . THR A 1 108 ? -38.032 40.848 35.367 1.00 36.72 108 THR A N 1
ATOM 830 C CA . THR A 1 108 ? -37.232 39.745 35.968 1.00 36.72 108 THR A CA 1
ATOM 831 C C . THR A 1 108 ? -38.145 38.694 36.657 1.00 36.72 108 THR A C 1
ATOM 833 O O . THR A 1 108 ? -39.240 39.118 37.035 1.00 36.72 108 THR A O 1
ATOM 836 N N . PRO A 1 109 ? -37.744 37.431 36.991 1.00 44.50 109 PRO A N 1
ATOM 837 C CA . PRO A 1 109 ? -36.424 37.104 37.561 1.00 44.50 109 PRO A CA 1
ATOM 838 C C . PRO A 1 109 ? -35.855 35.658 37.418 1.00 44.50 109 PRO A C 1
ATOM 840 O O . PRO A 1 109 ? -36.531 34.709 37.051 1.00 44.50 109 PRO A O 1
ATOM 843 N N . ALA A 1 110 ? -34.594 35.558 37.861 1.00 29.39 110 ALA A N 1
ATOM 844 C CA . ALA A 1 110 ? -33.995 34.520 38.716 1.00 29.39 110 ALA A CA 1
ATOM 845 C C . ALA A 1 110 ? -33.653 33.100 38.209 1.00 29.39 110 ALA A C 1
ATOM 847 O O . ALA A 1 110 ? -34.488 32.365 37.701 1.00 29.39 110 ALA A O 1
ATOM 848 N N . ALA A 1 111 ? -32.433 32.728 38.637 1.00 28.53 111 ALA A N 1
ATOM 849 C CA . ALA A 1 111 ? -31.941 31.408 39.051 1.00 28.53 111 ALA A CA 1
ATOM 850 C C . ALA A 1 111 ? -31.551 30.440 37.917 1.00 28.53 111 ALA A C 1
ATOM 852 O O . ALA A 1 111 ? -32.369 30.081 37.085 1.00 28.53 111 ALA A O 1
ATOM 853 N N . ASP A 1 112 ? -30.242 30.185 37.764 1.00 29.56 112 ASP A N 1
ATOM 854 C CA . ASP A 1 112 ? -29.538 28.985 38.287 1.00 29.56 112 ASP A CA 1
ATOM 855 C C . ASP A 1 112 ? -29.843 27.785 37.360 1.00 29.56 112 ASP A C 1
ATOM 857 O O . ASP A 1 112 ? -30.993 27.484 37.090 1.00 29.56 112 ASP A O 1
ATOM 861 N N . THR A 1 113 ? -28.913 27.086 36.720 1.00 29.94 113 THR A N 1
ATOM 862 C CA . THR A 1 113 ? -27.586 26.650 37.140 1.00 29.94 113 THR A CA 1
ATOM 863 C C . THR A 1 113 ? -26.810 26.233 35.883 1.00 29.94 113 THR A C 1
ATOM 865 O O . THR A 1 113 ? -27.376 25.968 34.823 1.00 29.94 113 THR A O 1
ATOM 868 N N . ALA A 1 114 ? -25.493 26.216 36.029 1.00 35.25 114 ALA A N 1
ATOM 869 C CA . ALA A 1 114 ? -24.484 25.721 35.111 1.00 35.25 114 ALA A CA 1
ATOM 870 C C . ALA A 1 114 ? -24.736 24.324 34.491 1.00 35.25 114 ALA A C 1
ATOM 872 O O . ALA A 1 114 ? -25.560 23.545 34.954 1.00 35.25 114 ALA A O 1
ATOM 873 N N . GLU A 1 115 ? -23.875 24.028 33.509 1.00 33.19 115 GLU A N 1
ATOM 874 C CA . GLU A 1 115 ? -23.509 22.713 32.953 1.00 33.19 115 GLU A CA 1
ATOM 875 C C . GLU A 1 115 ? -24.210 22.234 31.671 1.00 33.19 115 GLU A C 1
ATOM 877 O O . GLU A 1 115 ? -25.207 21.524 31.678 1.00 33.19 115 GLU A O 1
ATOM 882 N N . ALA A 1 116 ? -23.561 22.514 30.535 1.00 35.31 116 ALA A N 1
ATOM 883 C CA . ALA A 1 116 ? -23.493 21.585 29.401 1.00 35.31 116 ALA A CA 1
ATOM 884 C C . ALA A 1 116 ? -22.209 21.829 28.582 1.00 35.31 116 ALA A C 1
ATOM 886 O O . ALA A 1 116 ? -22.237 22.025 27.371 1.00 35.31 116 ALA A O 1
ATOM 887 N N . SER A 1 117 ? -21.062 21.850 29.262 1.00 47.00 117 SER A N 1
ATOM 888 C CA . SER A 1 117 ? -19.742 21.740 28.635 1.00 47.00 117 SER A CA 1
ATOM 889 C C . SER A 1 117 ? -18.950 20.737 29.465 1.00 47.00 117 SER A C 1
ATOM 891 O O . SER A 1 117 ? -18.282 21.091 30.427 1.00 47.00 117 SER A O 1
ATOM 893 N N . GLY A 1 118 ? -19.173 19.457 29.173 1.00 45.94 118 GLY A N 1
ATOM 894 C CA . GLY A 1 118 ? -18.718 18.351 30.013 1.00 45.94 118 GLY A CA 1
ATOM 895 C C . GLY A 1 118 ? -19.376 17.037 29.608 1.00 45.94 118 GLY A C 1
ATOM 896 O O . GLY A 1 118 ? -20.191 16.491 30.335 1.00 45.94 118 GLY A O 1
ATOM 897 N N . ARG A 1 119 ? -19.068 16.544 28.405 1.00 44.44 119 ARG A N 1
ATOM 898 C CA . ARG A 1 119 ? -19.249 15.121 28.048 1.00 44.44 119 ARG A CA 1
ATOM 899 C C . ARG A 1 119 ? -17.974 14.553 27.426 1.00 44.44 119 ARG A C 1
ATOM 901 O O . ARG A 1 119 ? -17.992 13.798 26.462 1.00 44.44 119 ARG A O 1
ATOM 908 N N . GLN A 1 120 ? -16.849 14.974 27.989 1.00 48.91 120 GLN A N 1
ATOM 909 C CA . GLN A 1 120 ? -15.576 14.274 27.919 1.00 48.91 120 GLN A CA 1
ATOM 910 C C . GLN A 1 120 ? -15.299 13.826 29.351 1.00 48.91 120 GLN A C 1
ATOM 912 O O . GLN A 1 120 ? -14.712 14.598 30.086 1.00 48.91 120 GLN A O 1
ATOM 917 N N . ASP A 1 121 ? -15.883 12.696 29.759 1.00 47.69 121 ASP A N 1
ATOM 918 C CA . ASP A 1 121 ? -15.476 11.836 30.889 1.00 47.69 121 ASP A CA 1
ATOM 919 C C . ASP A 1 121 ? -16.666 10.992 31.368 1.00 47.69 121 ASP A C 1
ATOM 921 O O . ASP A 1 121 ? -17.230 11.195 32.433 1.00 47.69 121 ASP A O 1
ATOM 925 N N . GLU A 1 122 ? -17.033 9.993 30.567 1.00 43.62 122 GLU A N 1
ATOM 926 C CA . GLU A 1 122 ? -17.578 8.741 31.103 1.00 43.62 122 GLU A CA 1
ATOM 927 C C . GLU A 1 122 ? -16.780 7.609 30.454 1.00 43.62 122 GLU A C 1
ATOM 929 O O . GLU A 1 122 ? -17.223 6.904 29.549 1.00 43.62 122 GLU A O 1
ATOM 934 N N . LEU A 1 123 ? -15.512 7.519 30.859 1.00 45.81 123 LEU A N 1
ATOM 935 C CA . LEU A 1 123 ? -14.689 6.341 30.633 1.00 45.81 123 LEU A CA 1
ATOM 936 C C . LEU A 1 123 ? -15.232 5.228 31.542 1.00 45.81 123 LEU A C 1
ATOM 938 O O . LEU A 1 123 ? -15.139 5.369 32.764 1.00 45.81 123 LEU A O 1
ATOM 942 N N . PRO A 1 124 ? -15.777 4.120 31.008 1.00 45.41 124 PRO A N 1
ATOM 943 C CA . PRO A 1 124 ? -15.957 2.934 31.825 1.00 45.41 124 PRO A CA 1
ATOM 944 C C . PRO A 1 124 ? -14.584 2.481 32.336 1.00 45.41 124 PRO A C 1
ATOM 946 O O . PRO A 1 124 ? -13.582 2.509 31.615 1.00 45.41 124 PRO A O 1
ATOM 949 N N . SER A 1 125 ? -14.558 2.124 33.615 1.00 38.47 125 SER A N 1
ATOM 950 C CA . SER A 1 125 ? -13.395 1.725 34.399 1.00 38.47 125 SER A CA 1
ATOM 951 C C . SER A 1 125 ? -12.501 0.701 33.685 1.00 38.47 125 SER A C 1
ATOM 953 O O . SER A 1 125 ? -12.967 -0.180 32.965 1.00 38.47 125 SER A O 1
ATOM 955 N N . ILE A 1 126 ? -11.194 0.821 33.923 1.00 49.78 126 ILE A N 1
ATOM 956 C CA . ILE A 1 126 ? -10.060 0.145 33.261 1.00 49.78 126 ILE A CA 1
ATOM 957 C C . ILE A 1 126 ? -10.007 -1.390 33.484 1.00 49.78 126 ILE A C 1
ATOM 959 O O . ILE A 1 126 ? -9.021 -2.028 33.132 1.00 49.78 126 ILE A O 1
ATOM 963 N N . ASP A 1 127 ? -11.071 -2.028 33.971 1.00 52.69 127 ASP A N 1
ATOM 964 C CA . ASP A 1 127 ? -11.067 -3.468 34.263 1.00 52.69 127 ASP A CA 1
ATOM 965 C C . ASP A 1 127 ? -11.563 -4.378 33.120 1.00 52.69 127 ASP A C 1
ATOM 967 O O . ASP A 1 127 ? -11.349 -5.583 33.186 1.00 52.69 127 ASP A O 1
ATOM 971 N N . GLU A 1 128 ? -12.135 -3.861 32.021 1.00 56.34 128 GLU A N 1
ATOM 972 C CA . GLU A 1 128 ? -12.708 -4.741 30.975 1.00 56.34 128 GLU A CA 1
ATOM 973 C C . GLU A 1 128 ? -12.596 -4.188 29.537 1.00 56.34 128 GLU A C 1
ATOM 975 O O . GLU A 1 128 ? -13.473 -4.398 28.701 1.00 56.34 128 GLU A O 1
ATOM 980 N N . ALA A 1 129 ? -11.532 -3.455 29.192 1.00 60.44 129 ALA A N 1
ATOM 981 C CA . ALA A 1 129 ? -11.270 -3.145 27.782 1.00 60.44 129 ALA A CA 1
ATOM 982 C C . ALA A 1 129 ? -10.579 -4.357 27.120 1.00 60.44 129 ALA A C 1
ATOM 984 O O . ALA A 1 129 ? -9.412 -4.631 27.425 1.00 60.44 129 ALA A O 1
ATOM 985 N N . PRO A 1 130 ? -11.242 -5.106 26.216 1.00 74.06 130 PRO A N 1
ATOM 986 C CA . PRO A 1 130 ? -10.647 -6.279 25.600 1.00 74.06 130 PRO A CA 1
ATOM 987 C C . PRO A 1 130 ? -9.417 -5.866 24.797 1.00 74.06 130 PRO A C 1
ATOM 989 O O . PRO A 1 130 ? -9.403 -4.847 24.099 1.00 74.06 130 PRO A O 1
ATOM 992 N N . SER A 1 131 ? -8.367 -6.687 24.861 1.00 87.50 131 SER A N 1
ATOM 993 C CA . SER A 1 131 ? -7.197 -6.482 24.007 1.00 87.50 131 SER A CA 1
ATOM 994 C C . SER A 1 131 ? -7.631 -6.373 22.530 1.00 87.50 131 SER A C 1
ATOM 996 O O . SER A 1 131 ? -8.582 -7.045 22.123 1.00 87.50 131 SER A O 1
ATOM 998 N N . PRO A 1 132 ? -6.943 -5.593 21.673 1.00 88.00 132 PRO A N 1
ATOM 999 C CA . PRO A 1 132 ? -7.339 -5.443 20.267 1.00 88.00 132 PRO A CA 1
ATOM 1000 C C . PRO A 1 132 ? -7.444 -6.776 19.507 1.00 88.00 132 PRO A C 1
ATOM 1002 O O . PRO A 1 132 ? -8.223 -6.907 18.568 1.00 88.00 132 PRO A O 1
ATOM 1005 N N . GLN A 1 133 ? -6.664 -7.778 19.922 1.00 89.25 133 GLN A N 1
ATOM 1006 C CA . GLN A 1 133 ? -6.747 -9.136 19.387 1.00 89.25 133 GLN A CA 1
ATOM 1007 C C . GLN A 1 133 ? -7.972 -9.890 19.913 1.00 89.25 133 GLN A C 1
ATOM 1009 O O . GLN A 1 133 ? -8.618 -10.581 19.133 1.00 89.25 133 GLN A O 1
ATOM 1014 N N . ALA A 1 134 ? -8.327 -9.728 21.191 1.00 90.06 134 ALA A N 1
ATOM 1015 C CA . ALA A 1 134 ? -9.548 -10.300 21.756 1.00 90.06 134 ALA A CA 1
ATOM 1016 C C . ALA A 1 134 ? -10.807 -9.706 21.109 1.00 90.06 134 ALA A C 1
ATOM 1018 O O . ALA A 1 134 ? -11.750 -10.444 20.841 1.00 90.06 134 ALA A O 1
ATOM 1019 N N . LEU A 1 135 ? -10.813 -8.407 20.788 1.00 90.62 135 LEU A N 1
ATOM 1020 C CA . LEU A 1 135 ? -11.923 -7.815 20.040 1.00 90.62 135 LEU A CA 1
ATOM 1021 C C . LEU A 1 135 ? -12.029 -8.408 18.627 1.00 90.62 135 LEU A C 1
ATOM 1023 O O . LEU A 1 135 ? -13.113 -8.766 18.175 1.00 90.62 135 LEU A O 1
ATOM 1027 N N . LEU A 1 136 ? -10.895 -8.595 17.948 1.00 90.38 136 LEU A N 1
ATOM 1028 C CA . LEU A 1 136 ? -10.880 -9.262 16.648 1.00 90.38 136 LEU A CA 1
ATOM 1029 C C . LEU A 1 136 ? -11.371 -10.724 16.737 1.00 90.38 136 LEU A C 1
ATOM 1031 O O . LEU A 1 136 ? -12.067 -11.193 15.838 1.00 90.38 136 LEU A O 1
ATOM 1035 N N . GLU A 1 137 ? -11.047 -11.435 17.823 1.00 90.50 137 GLU A N 1
ATOM 1036 C CA . GLU A 1 137 ? -11.552 -12.787 18.112 1.00 90.50 137 GLU A CA 1
ATOM 1037 C C . GLU A 1 137 ? -13.087 -12.815 18.202 1.00 90.50 137 GLU A C 1
ATOM 1039 O O . GLU A 1 137 ? -13.721 -13.723 17.659 1.00 90.50 137 GLU A O 1
ATOM 1044 N N . GLN A 1 138 ? -13.682 -11.795 18.826 1.00 90.88 138 GLN A N 1
ATOM 1045 C CA . GLN A 1 138 ? -15.134 -11.630 18.918 1.00 90.88 138 GLN A CA 1
ATOM 1046 C C . GLN A 1 138 ? -15.758 -11.339 17.549 1.00 90.88 138 GLN A C 1
ATOM 1048 O O . GLN A 1 138 ? -16.772 -11.943 17.199 1.00 90.88 138 GLN A O 1
ATOM 1053 N N . TRP A 1 139 ? -15.132 -10.491 16.728 1.00 90.94 139 TRP A N 1
ATOM 1054 C CA . TRP A 1 139 ? -15.628 -10.193 15.380 1.00 90.94 139 TRP A CA 1
ATOM 1055 C C . TRP A 1 139 ? -15.643 -11.410 14.457 1.00 90.94 139 TRP A C 1
ATOM 1057 O O . TRP A 1 139 ? -16.555 -11.528 13.643 1.00 90.94 139 TRP A O 1
ATOM 1067 N N . TYR A 1 140 ? -14.715 -12.360 14.617 1.00 91.25 140 TYR A N 1
ATOM 1068 C CA . TYR A 1 140 ? -14.786 -13.631 13.883 1.00 91.25 140 TYR A CA 1
ATOM 1069 C C . TYR A 1 140 ? -16.042 -14.451 14.205 1.00 91.25 140 TYR A C 1
ATOM 1071 O O . TYR A 1 140 ? -16.459 -15.256 13.377 1.00 91.25 140 TYR A O 1
ATOM 1079 N N . GLN A 1 141 ? -16.617 -14.288 15.399 1.00 90.06 141 GLN A N 1
ATOM 1080 C CA . GLN A 1 141 ? -17.832 -14.993 15.816 1.00 90.06 141 GLN A CA 1
ATOM 1081 C C . GLN A 1 141 ? -19.093 -14.190 15.481 1.00 90.06 141 GLN A C 1
ATOM 1083 O O . GLN A 1 141 ? -20.088 -14.766 15.051 1.00 90.06 141 GLN A O 1
ATOM 1088 N N . ARG A 1 142 ? -19.048 -12.864 15.660 1.00 88.62 142 ARG A N 1
ATOM 1089 C CA . ARG A 1 142 ? -20.182 -11.954 15.430 1.00 88.62 142 ARG A CA 1
ATOM 1090 C C . ARG A 1 142 ? -20.459 -11.696 13.952 1.00 88.62 142 ARG A C 1
ATOM 1092 O O . ARG A 1 142 ? -21.618 -11.675 13.556 1.00 88.62 142 ARG A O 1
ATOM 1099 N N . TYR A 1 143 ? -19.409 -11.550 13.146 1.00 89.69 143 TYR A N 1
ATOM 1100 C CA . TYR A 1 143 ? -19.495 -11.194 11.728 1.00 89.69 143 TYR A CA 1
ATOM 1101 C C . TYR A 1 143 ? -18.808 -12.255 10.854 1.00 89.69 143 TYR A C 1
ATOM 1103 O O . TYR A 1 143 ? -17.793 -11.971 10.203 1.00 89.69 143 TYR A O 1
ATOM 1111 N N . PRO A 1 144 ? -19.349 -13.488 10.806 1.00 87.50 144 PRO A N 1
ATOM 1112 C CA . PRO A 1 144 ? -18.744 -14.587 10.055 1.00 87.50 144 PRO A CA 1
ATOM 1113 C C . PRO A 1 144 ? -18.724 -14.331 8.543 1.00 87.50 144 PRO A C 1
ATOM 1115 O O . PRO A 1 144 ? -17.919 -14.930 7.838 1.00 87.50 144 PRO A O 1
ATOM 1118 N N . SER A 1 145 ? -19.585 -13.441 8.041 1.00 86.94 145 SER A N 1
ATOM 1119 C CA . SER A 1 145 ? -19.657 -13.073 6.624 1.00 86.94 145 SER A CA 1
ATOM 1120 C C . SER A 1 145 ? -18.537 -12.128 6.184 1.00 86.94 145 SER A C 1
ATOM 1122 O O . SER A 1 145 ? -18.147 -12.165 5.019 1.00 86.94 145 SER A O 1
ATOM 1124 N N . ALA A 1 146 ? -18.010 -11.304 7.097 1.00 87.44 146 ALA A N 1
ATOM 1125 C CA . ALA A 1 146 ? -17.005 -10.280 6.804 1.00 87.44 146 ALA A CA 1
ATOM 1126 C C . ALA A 1 146 ? -15.591 -10.695 7.245 1.00 87.44 146 ALA A C 1
ATOM 1128 O O . ALA A 1 146 ? -14.605 -10.504 6.523 1.00 87.44 146 ALA A O 1
ATOM 1129 N N . PHE A 1 147 ? -15.473 -11.302 8.429 1.00 90.38 147 PHE A N 1
ATOM 1130 C CA . PHE A 1 147 ? -14.189 -11.651 9.029 1.00 90.38 147 PHE A CA 1
ATOM 1131 C C . PHE A 1 147 ? -13.934 -13.153 8.952 1.00 90.38 147 PHE A C 1
ATOM 1133 O O . PHE A 1 147 ? 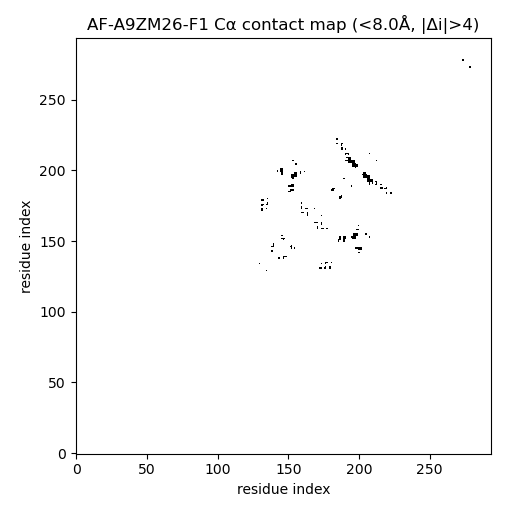-14.624 -13.959 9.569 1.00 90.38 147 PHE A O 1
ATOM 1140 N N . PHE A 1 148 ? -12.861 -13.539 8.256 1.00 88.50 148 PHE A N 1
ATOM 1141 C CA . PHE A 1 148 ? -12.497 -14.943 8.075 1.00 88.50 148 PHE A CA 1
ATOM 1142 C C . PHE A 1 148 ? -11.107 -15.251 8.626 1.00 88.50 148 PHE A C 1
ATOM 1144 O O . PHE A 1 148 ? -10.094 -14.662 8.230 1.00 88.50 148 PHE A O 1
ATOM 1151 N N . LYS A 1 149 ? -11.034 -16.281 9.477 1.00 82.44 149 LYS A N 1
ATOM 1152 C CA . LYS A 1 149 ? -9.766 -16.818 9.993 1.00 82.44 149 LYS A CA 1
ATOM 1153 C C . LYS A 1 149 ? -8.955 -17.578 8.955 1.00 82.44 149 LYS A C 1
ATOM 1155 O O . LYS A 1 149 ? -7.770 -17.769 9.201 1.00 82.44 149 LYS A O 1
ATOM 1160 N N . GLY A 1 150 ? -9.552 -18.008 7.840 1.00 81.50 150 GLY A N 1
ATOM 1161 C CA . GLY A 1 150 ? -8.930 -18.854 6.810 1.00 81.50 150 GLY A CA 1
ATOM 1162 C C . GLY A 1 150 ? -8.626 -18.120 5.504 1.00 81.50 150 GLY A C 1
ATOM 1163 O O . GLY A 1 150 ? -7.466 -18.040 5.109 1.00 81.50 150 GLY A O 1
ATOM 1164 N N . HIS A 1 151 ? -9.643 -17.552 4.859 1.00 83.31 151 HIS A N 1
ATOM 1165 C CA . HIS A 1 151 ? -9.543 -16.833 3.585 1.00 83.31 151 HIS A CA 1
ATOM 1166 C C . HIS A 1 151 ? -10.041 -15.393 3.758 1.00 83.31 151 HIS A C 1
ATOM 1168 O O . HIS A 1 151 ? -11.219 -15.082 3.617 1.00 83.31 151 HIS A O 1
ATOM 1174 N N . THR A 1 152 ? -9.125 -14.495 4.111 1.00 89.00 152 THR A N 1
ATOM 1175 C CA . THR A 1 152 ? -9.433 -13.067 4.264 1.00 89.00 152 THR A CA 1
ATOM 1176 C C . THR A 1 152 ? -9.863 -12.492 2.922 1.00 89.00 152 THR A C 1
ATOM 1178 O O . THR A 1 152 ? -9.106 -12.615 1.961 1.00 89.00 152 THR A O 1
ATOM 1181 N N . ARG A 1 153 ? -11.032 -11.860 2.859 1.00 90.88 153 ARG A N 1
ATOM 1182 C CA . ARG A 1 153 ? -11.492 -11.101 1.691 1.00 90.88 153 ARG A CA 1
ATOM 1183 C C . ARG A 1 153 ? -11.217 -9.603 1.899 1.00 90.88 153 ARG A C 1
ATOM 1185 O O . ARG A 1 153 ? -11.088 -9.185 3.053 1.00 90.88 153 ARG A O 1
ATOM 1192 N N . PRO A 1 154 ? -11.085 -8.805 0.826 1.00 93.94 154 PRO A N 1
ATOM 1193 C CA . PRO A 1 154 ? -10.980 -7.353 0.941 1.00 93.94 154 PRO A CA 1
ATOM 1194 C C . PRO A 1 154 ? -12.221 -6.779 1.627 1.00 93.94 154 PRO A C 1
ATOM 1196 O O . PRO A 1 154 ? -13.341 -7.091 1.238 1.00 93.94 154 PRO A O 1
ATOM 1199 N N . LEU A 1 155 ? -12.030 -5.948 2.647 1.00 93.88 155 LEU A N 1
ATOM 1200 C CA . LEU A 1 155 ? -13.139 -5.295 3.342 1.00 93.88 155 LEU A CA 1
ATOM 1201 C C . LEU A 1 155 ? -13.529 -3.982 2.649 1.00 93.88 155 LEU A C 1
ATOM 1203 O O . LEU A 1 155 ? -12.717 -3.363 1.942 1.00 93.88 155 LEU A O 1
ATOM 1207 N N . GLN A 1 156 ? -14.763 -3.547 2.887 1.00 93.69 156 GLN A N 1
ATOM 1208 C CA . GLN A 1 156 ? -15.253 -2.228 2.507 1.00 93.69 156 GLN A CA 1
ATOM 1209 C C . GLN A 1 156 ? -14.365 -1.114 3.089 1.00 93.69 156 GLN A C 1
ATOM 1211 O O . GLN A 1 156 ? -13.868 -1.188 4.217 1.00 93.69 156 GLN A O 1
ATOM 1216 N N . VAL A 1 157 ? -14.158 -0.055 2.305 1.00 91.56 157 VAL A N 1
ATOM 1217 C CA . VAL A 1 157 ? -13.503 1.167 2.788 1.00 91.56 157 VAL A CA 1
ATOM 1218 C C . VAL A 1 157 ? -14.446 1.863 3.768 1.00 91.56 157 VAL A C 1
ATOM 1220 O O . VAL A 1 157 ? -15.613 2.051 3.453 1.00 91.56 157 VAL A O 1
ATOM 1223 N N . GLY A 1 158 ? -13.961 2.225 4.955 1.00 90.75 158 GLY A N 1
ATOM 1224 C CA . GLY A 1 158 ? -14.820 2.839 5.977 1.00 90.75 158 GLY A CA 1
ATOM 1225 C C . GLY A 1 158 ? -15.541 1.848 6.897 1.00 90.75 158 GLY A C 1
ATOM 1226 O O . GLY A 1 158 ? -16.299 2.273 7.752 1.00 90.75 158 GLY A O 1
ATOM 1227 N N . ILE A 1 159 ? -15.246 0.540 6.831 1.00 91.69 159 ILE A N 1
ATOM 1228 C CA . ILE A 1 159 ? -15.908 -0.480 7.679 1.00 91.69 159 ILE A CA 1
ATOM 1229 C C . ILE A 1 159 ? -15.791 -0.234 9.200 1.00 91.69 159 ILE A C 1
ATOM 1231 O O . ILE A 1 159 ? -16.528 -0.812 9.988 1.00 91.69 159 ILE A O 1
ATOM 1235 N N . HIS A 1 160 ? -14.861 0.623 9.623 1.00 90.19 160 HIS A N 1
ATOM 1236 C CA . HIS A 1 160 ? -14.672 1.001 11.020 1.00 90.19 160 HIS A CA 1
ATOM 1237 C C . HIS A 1 160 ? -15.807 1.871 11.575 1.00 90.19 160 HIS A C 1
ATOM 1239 O O . HIS A 1 160 ? -16.076 1.770 12.765 1.00 90.19 160 HIS A O 1
ATOM 1245 N N . GLU A 1 161 ? -16.470 2.672 10.737 1.00 91.12 161 GLU A N 1
ATOM 1246 C CA . GLU A 1 161 ? -17.623 3.492 11.134 1.00 91.12 161 GLU A CA 1
ATOM 1247 C C . GLU A 1 161 ? -18.815 2.585 11.447 1.00 91.12 161 GLU A C 1
ATOM 1249 O O . GLU A 1 161 ? -19.339 2.609 12.555 1.00 91.12 161 GLU A O 1
ATOM 1254 N N . ALA A 1 162 ? -19.128 1.663 10.532 1.00 88.69 162 ALA A N 1
ATOM 1255 C CA . ALA A 1 162 ? -20.173 0.665 10.745 1.00 88.69 162 ALA A CA 1
ATOM 1256 C C . ALA A 1 162 ? -19.886 -0.229 11.970 1.00 88.69 162 ALA A C 1
ATOM 1258 O O . ALA A 1 162 ? -20.787 -0.558 12.735 1.00 88.69 162 ALA A O 1
ATOM 1259 N N . LEU A 1 163 ? -18.620 -0.594 12.212 1.00 88.94 163 LEU A N 1
ATOM 1260 C CA . LEU A 1 163 ? -18.244 -1.330 13.426 1.00 88.94 163 LEU A CA 1
ATOM 1261 C C . LEU A 1 163 ? -18.418 -0.500 14.701 1.00 88.94 163 LEU A C 1
ATOM 1263 O O . LEU A 1 163 ? -18.783 -1.067 15.723 1.00 88.94 163 LEU A O 1
ATOM 1267 N N . ALA A 1 164 ? -18.151 0.806 14.662 1.00 87.62 164 ALA A N 1
ATOM 1268 C CA . ALA A 1 164 ? -18.316 1.688 15.815 1.00 87.62 164 ALA A CA 1
ATOM 1269 C C . ALA A 1 164 ? -19.795 1.946 16.157 1.00 87.62 164 ALA A C 1
ATOM 1271 O O . ALA A 1 164 ? -20.108 2.216 17.310 1.00 87.62 164 ALA A O 1
ATOM 1272 N N . GLU A 1 165 ? -20.704 1.837 15.185 1.00 87.56 165 GLU A N 1
ATOM 1273 C CA . GLU A 1 165 ? -22.153 1.903 15.425 1.00 87.56 165 GLU A CA 1
ATOM 1274 C C . GLU A 1 165 ? -22.700 0.619 16.061 1.00 87.56 165 GLU A C 1
ATOM 1276 O O . GLU A 1 165 ? -23.587 0.670 16.913 1.00 87.56 165 GLU A O 1
ATOM 1281 N N . HIS A 1 166 ? -22.176 -0.541 15.658 1.00 84.19 166 HIS A N 1
ATOM 1282 C CA . HIS A 1 166 ? -22.634 -1.831 16.175 1.00 84.19 166 HIS A CA 1
ATOM 1283 C C . HIS A 1 166 ? -21.973 -2.247 17.493 1.00 84.19 166 HIS A C 1
ATOM 1285 O O . HIS A 1 166 ? -22.537 -3.062 18.225 1.00 84.19 166 HIS A O 1
ATOM 1291 N N . GLU A 1 167 ? -20.787 -1.723 17.798 1.00 83.56 167 GLU A N 1
ATOM 1292 C CA . GLU A 1 167 ? -20.022 -2.090 18.984 1.00 83.56 167 GLU A CA 1
ATOM 1293 C C . GLU A 1 167 ? -19.888 -0.909 19.958 1.00 83.56 167 GLU A C 1
ATOM 1295 O O . GLU A 1 167 ? -19.481 0.176 19.549 1.00 83.56 167 GLU A O 1
ATOM 1300 N N . PRO A 1 168 ? -20.101 -1.109 21.271 1.00 84.25 168 PRO A N 1
ATOM 1301 C CA . PRO A 1 168 ? -19.977 -0.060 22.284 1.00 84.25 168 PRO A CA 1
ATOM 1302 C C . PRO A 1 168 ? -18.506 0.217 22.662 1.00 84.25 168 PRO A C 1
ATOM 1304 O O . PRO A 1 168 ? -18.190 0.463 23.825 1.00 84.25 168 PRO A O 1
ATOM 1307 N N . TRP A 1 169 ? -17.579 0.133 21.702 1.00 84.44 169 TRP A N 1
ATOM 1308 C CA . TRP A 1 169 ? -16.144 0.332 21.924 1.00 84.44 169 TRP A CA 1
ATOM 1309 C C . TRP A 1 169 ? -15.666 1.651 21.315 1.00 84.44 169 TRP A C 1
ATOM 1311 O O . TRP A 1 169 ? -16.141 2.059 20.255 1.00 84.44 169 TRP A O 1
ATOM 1321 N N . PRO A 1 170 ? -14.658 2.309 21.917 1.00 87.44 170 PRO A N 1
ATOM 1322 C CA . PRO A 1 170 ? -14.112 3.535 21.357 1.00 87.44 170 PRO A CA 1
ATOM 1323 C C . PRO A 1 170 ? -13.497 3.273 19.976 1.00 87.44 170 PRO A C 1
ATOM 1325 O O . PRO A 1 170 ? -12.736 2.319 19.785 1.00 87.44 170 PRO A O 1
ATOM 1328 N N . GLU A 1 171 ? -13.736 4.183 19.030 1.00 89.12 171 GLU A N 1
ATOM 1329 C CA . GLU A 1 171 ? -13.290 4.068 17.633 1.00 89.12 171 GLU A CA 1
ATOM 1330 C C . GLU A 1 171 ? -11.778 3.791 17.504 1.00 89.12 171 GLU A C 1
ATOM 1332 O O . GLU A 1 171 ? -11.320 3.050 16.632 1.00 89.12 171 GLU A O 1
ATOM 1337 N N . LYS A 1 172 ? -10.970 4.335 18.423 1.00 90.06 172 LYS A N 1
ATOM 1338 C CA . LYS A 1 172 ? -9.519 4.097 18.484 1.00 90.06 172 LYS A CA 1
ATOM 1339 C C . LYS A 1 172 ? -9.175 2.610 18.648 1.00 90.06 172 LYS A C 1
ATOM 1341 O O . LYS A 1 172 ? -8.235 2.127 18.013 1.00 90.06 172 LYS A O 1
ATOM 1346 N N . LEU A 1 173 ? -9.920 1.887 19.484 1.00 90.44 173 LEU A N 1
ATOM 1347 C CA . LEU A 1 173 ? -9.711 0.463 19.745 1.00 90.44 173 LEU A CA 1
ATOM 1348 C C . LEU A 1 173 ? -10.181 -0.366 18.543 1.00 90.44 173 LEU A C 1
ATOM 1350 O O . LEU A 1 173 ? -9.430 -1.227 18.081 1.00 90.44 173 LEU A O 1
ATOM 1354 N N . VAL A 1 174 ? -11.331 -0.016 17.955 1.00 91.56 174 VAL A N 1
ATOM 1355 C CA . VAL A 1 174 ? -11.850 -0.612 16.708 1.00 91.56 174 VAL A CA 1
ATOM 1356 C C . VAL A 1 174 ? -10.823 -0.491 15.580 1.00 91.56 174 VAL A C 1
ATOM 1358 O O . VAL A 1 174 ? -10.428 -1.491 14.978 1.00 91.56 174 VAL A O 1
ATOM 1361 N N . ARG A 1 175 ? -10.294 0.715 15.334 1.00 92.38 175 ARG A N 1
ATOM 1362 C CA . ARG A 1 175 ? -9.252 0.941 14.319 1.00 92.38 175 ARG A CA 1
ATOM 1363 C C . ARG A 1 175 ? -7.989 0.131 14.606 1.00 92.38 175 ARG A C 1
ATOM 1365 O O . ARG A 1 175 ? -7.383 -0.395 13.674 1.00 92.38 175 ARG A O 1
ATOM 1372 N N . ARG A 1 176 ? -7.588 -0.008 15.875 1.00 93.25 176 ARG A N 1
ATOM 1373 C CA . ARG A 1 176 ? -6.407 -0.798 16.256 1.00 93.25 176 ARG A CA 1
ATOM 1374 C C . ARG A 1 176 ? -6.617 -2.299 16.039 1.00 93.25 176 ARG A C 1
ATOM 1376 O O . ARG A 1 176 ? -5.724 -2.947 15.497 1.00 93.25 176 ARG A O 1
ATOM 1383 N N . ALA A 1 177 ? -7.781 -2.835 16.395 1.00 93.12 177 ALA A N 1
ATOM 1384 C CA . ALA A 1 177 ? -8.155 -4.224 16.127 1.00 93.12 177 ALA A CA 1
ATOM 1385 C C . ALA A 1 177 ? -8.239 -4.502 14.614 1.00 93.12 177 ALA A C 1
ATOM 1387 O O . ALA A 1 177 ? -7.661 -5.470 14.114 1.00 93.12 177 ALA A O 1
ATOM 1388 N N . LEU A 1 178 ? -8.859 -3.595 13.855 1.00 93.44 178 LEU A N 1
ATOM 1389 C CA . LEU A 1 178 ? -8.941 -3.685 12.398 1.00 93.44 178 LEU A CA 1
ATOM 1390 C C . LEU A 1 178 ? -7.553 -3.621 11.748 1.00 93.44 178 LEU A C 1
ATOM 1392 O O . LEU A 1 178 ? -7.261 -4.403 10.843 1.00 93.44 178 LEU A O 1
ATOM 1396 N N . ALA A 1 179 ? -6.665 -2.752 12.242 1.00 93.44 179 ALA A N 1
ATOM 1397 C CA . ALA A 1 179 ? -5.276 -2.680 11.797 1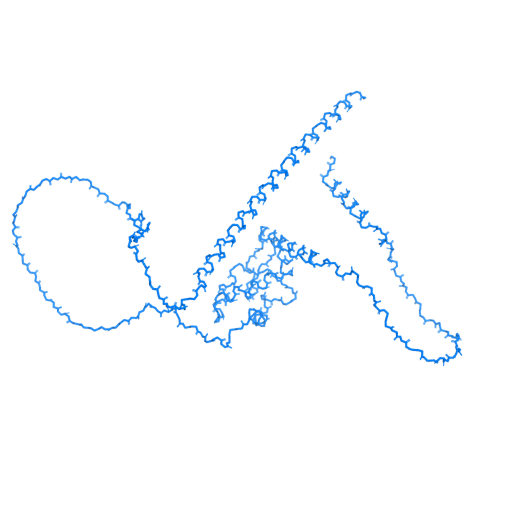.00 93.44 179 ALA A CA 1
ATOM 1398 C C . ALA A 1 179 ? -4.547 -4.017 11.995 1.00 93.44 179 ALA A C 1
ATOM 1400 O O . ALA A 1 179 ? -3.769 -4.419 11.126 1.00 93.44 179 ALA A O 1
ATOM 1401 N N . CYS A 1 180 ? -4.814 -4.733 13.093 1.00 92.38 180 CYS A N 1
ATOM 1402 C CA . CYS A 1 180 ? -4.282 -6.078 13.282 1.00 92.38 180 CYS A CA 1
ATOM 1403 C C . CYS A 1 180 ? -4.739 -7.022 12.167 1.00 92.38 180 CYS A C 1
ATOM 1405 O O . CYS A 1 180 ? -3.884 -7.751 11.684 1.00 92.38 180 CYS A O 1
ATOM 1407 N N . TYR A 1 181 ? -6.003 -6.964 11.722 1.00 93.00 181 TYR A N 1
ATOM 1408 C CA . TYR A 1 181 ? -6.572 -7.820 10.667 1.00 93.00 181 TYR A CA 1
ATOM 1409 C C . TYR A 1 181 ? -6.078 -7.487 9.247 1.00 93.00 181 TYR A C 1
ATOM 1411 O O . TYR A 1 181 ? -5.639 -8.366 8.500 1.00 93.00 181 TYR A O 1
ATOM 1419 N N . VAL A 1 182 ? -6.098 -6.210 8.858 1.00 93.19 182 VAL A N 1
ATOM 1420 C CA . VAL A 1 182 ? -5.742 -5.797 7.485 1.00 93.19 182 VAL A CA 1
ATOM 1421 C C . VAL A 1 182 ? -4.235 -5.860 7.212 1.00 93.19 182 VAL A C 1
ATOM 1423 O O . VAL A 1 182 ? -3.804 -5.909 6.062 1.00 93.19 182 VAL A O 1
ATOM 1426 N N . ASN A 1 183 ? -3.407 -5.892 8.260 1.00 92.62 183 ASN A N 1
ATOM 1427 C CA . ASN A 1 183 ? -1.955 -6.026 8.130 1.00 92.62 183 ASN A CA 1
ATOM 1428 C C . ASN A 1 183 ? -1.479 -7.484 8.062 1.00 92.62 183 ASN A C 1
ATOM 1430 O O . ASN A 1 183 ? -0.276 -7.713 7.902 1.00 92.62 183 ASN A O 1
ATOM 1434 N N . LEU A 1 184 ? -2.375 -8.478 8.157 1.00 92.69 184 LEU A N 1
ATOM 1435 C CA . LEU A 1 184 ? -1.964 -9.871 7.997 1.00 92.69 184 LEU A CA 1
ATOM 1436 C C . LEU A 1 184 ? -1.390 -10.086 6.589 1.00 92.69 184 LEU A C 1
ATOM 1438 O O . LEU A 1 184 ? -2.010 -9.685 5.601 1.00 92.69 184 LEU A O 1
ATOM 1442 N N . PRO A 1 185 ? -0.286 -10.846 6.454 1.00 92.06 185 PRO A N 1
ATOM 1443 C CA . PRO A 1 185 ? 0.249 -11.221 5.146 1.00 92.06 185 PRO A CA 1
ATOM 1444 C C . PRO A 1 185 ? -0.778 -11.909 4.246 1.00 92.06 185 PRO A C 1
ATOM 1446 O O . PRO A 1 185 ? -0.668 -11.857 3.026 1.00 92.06 185 PRO A O 1
ATOM 1449 N N . ARG A 1 186 ? -1.772 -12.581 4.835 1.00 92.50 186 ARG A N 1
ATOM 1450 C CA . ARG A 1 186 ? -2.855 -13.208 4.085 1.00 92.50 186 ARG A CA 1
ATOM 1451 C C . ARG A 1 186 ? -3.846 -12.191 3.520 1.00 92.50 186 ARG A C 1
ATOM 1453 O O . ARG A 1 186 ? -4.194 -12.314 2.352 1.00 92.50 186 ARG A O 1
ATOM 1460 N N . TYR A 1 187 ? -4.238 -11.187 4.305 1.00 94.62 187 TYR A N 1
ATOM 1461 C CA . TYR A 1 187 ? -5.127 -10.121 3.841 1.00 94.62 187 TYR A CA 1
ATOM 1462 C C . TYR A 1 187 ? -4.509 -9.394 2.648 1.00 94.62 187 TYR A C 1
ATOM 1464 O O . TYR A 1 187 ? -5.116 -9.306 1.586 1.00 94.62 187 TYR A O 1
ATOM 1472 N N . LEU A 1 188 ? -3.237 -9.007 2.769 1.00 93.44 188 LEU A N 1
ATOM 1473 C CA . LEU A 1 188 ? -2.504 -8.327 1.699 1.00 93.44 188 LEU A CA 1
ATOM 1474 C C . LEU A 1 188 ? -2.391 -9.152 0.404 1.00 93.44 188 LEU A C 1
ATOM 1476 O O . LEU A 1 188 ? -2.273 -8.576 -0.669 1.00 93.44 188 LEU A O 1
ATOM 1480 N N . LYS A 1 189 ? -2.432 -10.491 0.477 1.00 92.69 189 LYS A N 1
ATOM 1481 C CA . LYS A 1 189 ? -2.443 -11.370 -0.711 1.00 92.69 189 LYS A CA 1
ATOM 1482 C C . LYS A 1 189 ? -3.810 -11.461 -1.392 1.00 92.69 189 LYS A C 1
ATOM 1484 O O . LYS A 1 189 ? -3.867 -11.810 -2.574 1.00 92.69 189 LYS A O 1
ATOM 1489 N N . ALA A 1 190 ? -4.879 -11.240 -0.632 1.00 92.00 190 ALA A N 1
ATOM 1490 C CA . ALA A 1 190 ? -6.252 -11.296 -1.113 1.00 92.00 190 ALA A CA 1
ATOM 1491 C C . ALA A 1 190 ? -6.700 -9.979 -1.756 1.00 92.00 190 ALA A C 1
ATOM 1493 O O . ALA A 1 190 ? -7.534 -9.999 -2.653 1.00 92.00 190 ALA A O 1
ATOM 1494 N N . VAL A 1 191 ? -6.117 -8.853 -1.336 1.00 93.56 191 VAL A N 1
ATOM 1495 C CA . VAL A 1 191 ? -6.307 -7.554 -1.991 1.00 93.56 191 VAL A CA 1
ATOM 1496 C C . VAL A 1 191 ? -5.606 -7.580 -3.351 1.00 93.56 191 VAL A C 1
ATOM 1498 O O . VAL A 1 191 ? -4.382 -7.488 -3.441 1.00 93.56 191 VAL A O 1
ATOM 1501 N N . ARG A 1 192 ? -6.397 -7.754 -4.409 1.00 93.00 192 ARG A N 1
ATOM 1502 C CA . ARG A 1 192 ? -5.980 -7.752 -5.816 1.00 93.00 192 ARG A CA 1
ATOM 1503 C C . ARG A 1 192 ? -6.895 -6.821 -6.591 1.00 93.00 192 ARG A C 1
ATOM 1505 O O . ARG A 1 192 ? -8.030 -6.632 -6.177 1.00 93.00 192 ARG A O 1
ATOM 1512 N N . GLU A 1 193 ? -6.403 -6.268 -7.687 1.00 93.06 193 GLU A N 1
ATOM 1513 C CA . GLU A 1 193 ? -7.209 -5.441 -8.586 1.00 93.06 193 GLU A CA 1
ATOM 1514 C C . GLU A 1 193 ? -8.460 -6.205 -9.047 1.00 93.06 193 GLU A C 1
ATOM 1516 O O . GLU A 1 193 ? -8.375 -7.401 -9.347 1.00 93.06 193 GLU A O 1
ATOM 1521 N N . GLY A 1 194 ? -9.618 -5.540 -9.015 1.00 90.00 194 GLY A N 1
ATOM 1522 C CA . GLY A 1 194 ? -10.911 -6.132 -9.378 1.00 90.00 194 GLY A CA 1
ATOM 1523 C C . GLY A 1 194 ? -11.463 -7.144 -8.365 1.00 90.00 194 GLY A C 1
ATOM 1524 O O . GLY A 1 194 ? -12.453 -7.816 -8.635 1.00 90.00 194 GLY A O 1
ATOM 1525 N N . ALA A 1 195 ? -10.839 -7.300 -7.191 1.00 91.44 195 ALA A N 1
ATOM 1526 C CA . ALA A 1 195 ? -11.405 -8.140 -6.141 1.00 91.44 195 ALA A CA 1
ATOM 1527 C C . ALA A 1 195 ? -12.602 -7.441 -5.479 1.00 91.44 195 ALA A C 1
ATOM 1529 O O . ALA A 1 195 ? -12.502 -6.285 -5.067 1.00 91.44 195 ALA A O 1
ATOM 1530 N N . GLU A 1 196 ? -13.707 -8.167 -5.312 1.00 93.88 196 GLU A N 1
ATOM 1531 C CA . GLU A 1 196 ? -14.891 -7.670 -4.611 1.00 93.88 196 GLU A CA 1
ATOM 1532 C C . GLU A 1 196 ? -14.593 -7.401 -3.133 1.00 93.88 196 GLU A C 1
ATOM 1534 O O . GLU A 1 196 ? -14.066 -8.257 -2.406 1.00 93.88 196 GLU A O 1
ATOM 1539 N N . ARG A 1 197 ? -14.974 -6.208 -2.682 1.00 94.19 197 ARG A N 1
ATOM 1540 C CA . ARG A 1 197 ? -14.993 -5.826 -1.275 1.00 94.19 197 ARG A CA 1
ATOM 1541 C C . ARG A 1 197 ? -16.286 -6.291 -0.640 1.00 94.19 197 ARG A C 1
ATOM 1543 O O . ARG A 1 197 ? -17.332 -6.249 -1.276 1.00 94.19 197 ARG A O 1
ATOM 1550 N N . ILE A 1 198 ? -16.216 -6.685 0.621 1.00 93.38 198 ILE A N 1
ATOM 1551 C CA . ILE A 1 198 ? -17.390 -7.083 1.398 1.00 93.38 198 ILE A CA 1
ATOM 1552 C C . ILE A 1 198 ? -17.657 -6.112 2.541 1.00 93.38 198 ILE A C 1
ATOM 1554 O O . ILE A 1 198 ? -16.718 -5.620 3.178 1.00 93.38 198 ILE A O 1
ATOM 1558 N N . ASP A 1 199 ? -18.936 -5.848 2.785 1.00 93.00 199 ASP A N 1
ATOM 1559 C CA . ASP A 1 199 ? -19.415 -5.149 3.975 1.00 93.00 199 ASP A CA 1
ATOM 1560 C C . ASP A 1 199 ? -19.497 -6.097 5.193 1.00 93.00 199 ASP A C 1
ATOM 1562 O O . ASP A 1 199 ? -19.081 -7.260 5.136 1.00 93.00 199 ASP A O 1
ATOM 1566 N N . LEU A 1 200 ? -20.036 -5.601 6.312 1.00 88.88 200 LEU A N 1
ATOM 1567 C CA . LEU A 1 200 ? -20.249 -6.395 7.529 1.00 88.88 200 LEU A CA 1
ATOM 1568 C C . LEU A 1 200 ? -21.273 -7.529 7.356 1.00 88.88 200 LEU A C 1
ATOM 1570 O O . LEU A 1 200 ? -21.166 -8.558 8.026 1.00 88.88 200 LEU A O 1
ATOM 1574 N N . ASN A 1 201 ? -22.230 -7.364 6.443 1.00 86.06 201 ASN A N 1
ATOM 1575 C CA . ASN A 1 201 ? -23.298 -8.324 6.170 1.00 86.06 201 ASN A CA 1
ATOM 1576 C C . ASN A 1 201 ? -22.898 -9.371 5.112 1.00 86.06 201 ASN A C 1
ATOM 1578 O O . ASN A 1 201 ? -23.589 -10.375 4.938 1.00 86.06 201 ASN A O 1
ATOM 1582 N N . GLY A 1 202 ? -21.763 -9.179 4.435 1.00 84.62 202 GLY A N 1
ATOM 1583 C CA . GLY A 1 202 ? -21.287 -10.005 3.327 1.00 84.62 202 GLY A CA 1
ATOM 1584 C C . GLY A 1 202 ? -21.775 -9.561 1.944 1.00 84.62 202 GLY A C 1
ATOM 1585 O O . GLY A 1 202 ? -21.548 -10.285 0.974 1.00 84.62 202 GLY A O 1
ATOM 1586 N N . ALA A 1 203 ? -22.426 -8.402 1.832 1.00 89.94 203 ALA A N 1
ATOM 1587 C CA . ALA A 1 203 ? -22.810 -7.805 0.563 1.00 89.94 203 ALA A CA 1
ATOM 1588 C C . ALA A 1 203 ? -21.590 -7.190 -0.156 1.00 89.94 203 ALA A C 1
ATOM 1590 O O . ALA A 1 203 ? -20.657 -6.705 0.498 1.00 89.94 203 ALA A O 1
ATOM 1591 N N . PRO A 1 204 ? -21.572 -7.204 -1.503 1.00 90.38 204 PRO A N 1
ATOM 1592 C CA . PRO A 1 204 ? -20.503 -6.590 -2.277 1.00 90.38 204 PRO A CA 1
ATOM 1593 C C . PRO A 1 204 ? -20.554 -5.062 -2.140 1.00 90.38 204 PRO A C 1
ATOM 1595 O O . PRO A 1 204 ? -21.534 -4.420 -2.509 1.00 90.38 204 PRO A O 1
ATOM 1598 N N . ALA A 1 205 ? -19.473 -4.476 -1.633 1.00 89.00 205 ALA A N 1
ATOM 1599 C CA . ALA A 1 205 ? -19.326 -3.050 -1.353 1.00 89.00 205 ALA A CA 1
ATOM 1600 C C . ALA A 1 205 ? -18.256 -2.406 -2.253 1.00 89.00 205 ALA A C 1
ATOM 1602 O O . ALA A 1 205 ? -17.360 -1.691 -1.792 1.00 89.00 205 ALA A O 1
ATOM 1603 N N . GLY A 1 206 ? -18.337 -2.713 -3.549 1.00 90.38 206 GLY A N 1
ATOM 1604 C CA . GLY A 1 206 ? -17.427 -2.230 -4.588 1.00 90.38 206 GLY A CA 1
ATOM 1605 C C . GLY A 1 206 ? -16.204 -3.119 -4.813 1.00 90.38 206 GLY A C 1
ATOM 1606 O O . GLY A 1 206 ? -16.082 -4.205 -4.251 1.00 90.38 206 GLY A O 1
ATOM 1607 N N . GLU A 1 207 ? -15.283 -2.647 -5.648 1.00 93.50 207 GLU A N 1
ATOM 1608 C CA . GLU A 1 207 ? -14.088 -3.390 -6.055 1.00 93.50 207 GLU A CA 1
ATOM 1609 C C . GLU A 1 207 ? -12.802 -2.759 -5.502 1.00 93.50 207 GLU A C 1
ATOM 1611 O O . GLU A 1 207 ? -12.758 -1.633 -4.990 1.00 93.50 207 GLU A O 1
ATOM 1616 N N . VAL A 1 208 ? -11.717 -3.525 -5.540 1.00 91.81 208 VAL A N 1
ATOM 1617 C CA . VAL A 1 208 ? -10.381 -3.042 -5.201 1.00 91.81 208 VAL A CA 1
ATOM 1618 C C . VAL A 1 208 ? -9.765 -2.343 -6.411 1.00 91.81 208 VAL A C 1
ATOM 1620 O O . VAL A 1 208 ? -9.484 -2.976 -7.427 1.00 91.81 208 VAL A O 1
ATOM 1623 N N . ASP A 1 209 ? -9.490 -1.052 -6.240 1.00 93.44 209 ASP A N 1
ATOM 1624 C CA . ASP A 1 209 ? -8.740 -0.231 -7.190 1.00 93.44 209 ASP A CA 1
ATOM 1625 C C . ASP A 1 209 ? -7.288 -0.716 -7.389 1.00 93.44 209 ASP A C 1
ATOM 1627 O O . ASP A 1 209 ? -6.665 -1.276 -6.474 1.00 93.44 209 ASP A O 1
ATOM 1631 N N . ALA A 1 210 ? -6.730 -0.449 -8.572 1.00 91.81 210 ALA A N 1
ATOM 1632 C CA . ALA A 1 210 ? -5.368 -0.813 -8.950 1.00 91.81 210 ALA A CA 1
ATOM 1633 C C . ALA A 1 210 ? -4.333 -0.232 -7.970 1.00 91.81 210 ALA A C 1
ATOM 1635 O O . ALA A 1 210 ? -3.465 -0.960 -7.479 1.00 91.81 210 ALA A O 1
ATOM 1636 N N . GLY A 1 211 ? -4.481 1.039 -7.573 1.00 92.31 211 GLY A N 1
ATOM 1637 C CA . GLY A 1 211 ? -3.569 1.681 -6.619 1.00 92.31 211 GLY A CA 1
ATOM 1638 C C . GLY A 1 211 ? -3.589 1.016 -5.237 1.00 92.31 211 GLY A C 1
ATOM 1639 O O . GLY A 1 211 ? -2.548 0.809 -4.603 1.00 92.31 211 GLY A O 1
ATOM 1640 N N . ALA A 1 212 ? -4.770 0.592 -4.776 1.00 90.19 212 ALA A N 1
ATOM 1641 C CA . ALA A 1 212 ? -4.910 -0.129 -3.512 1.00 90.19 212 ALA A CA 1
ATOM 1642 C C . ALA A 1 212 ? -4.259 -1.523 -3.567 1.00 90.19 212 ALA A C 1
ATOM 1644 O O . ALA A 1 212 ? -3.626 -1.952 -2.592 1.00 90.19 212 ALA A O 1
ATOM 1645 N N . ALA A 1 213 ? -4.378 -2.218 -4.701 1.00 92.62 213 ALA A N 1
ATOM 1646 C CA . ALA A 1 213 ? -3.724 -3.501 -4.929 1.00 92.62 213 ALA A CA 1
ATOM 1647 C C . ALA A 1 213 ? -2.192 -3.364 -4.947 1.00 92.62 213 ALA A C 1
ATOM 1649 O O . ALA A 1 213 ? -1.495 -4.135 -4.281 1.00 92.62 213 ALA A O 1
ATOM 1650 N N . GLU A 1 214 ? -1.649 -2.356 -5.633 1.00 94.50 214 GLU A N 1
ATOM 1651 C CA . GLU A 1 214 ? -0.208 -2.082 -5.639 1.00 94.50 214 GLU A CA 1
ATOM 1652 C C . GLU A 1 214 ? 0.329 -1.771 -4.242 1.00 94.50 214 GLU A C 1
ATOM 1654 O O . GLU A 1 214 ? 1.340 -2.342 -3.814 1.00 94.50 214 GLU A O 1
ATOM 1659 N N . HIS A 1 215 ? -0.382 -0.935 -3.482 1.00 93.62 215 HIS A N 1
ATOM 1660 C CA . HIS A 1 215 ? -0.007 -0.620 -2.110 1.00 93.62 215 HIS A CA 1
ATOM 1661 C C . HIS A 1 215 ? 0.021 -1.877 -1.222 1.00 93.62 215 HIS A C 1
ATOM 1663 O O . HIS A 1 215 ? 0.972 -2.086 -0.458 1.00 93.62 215 HIS A O 1
ATOM 1669 N N . ALA A 1 216 ? -0.972 -2.765 -1.352 1.00 93.75 216 ALA A N 1
ATOM 1670 C CA . ALA A 1 216 ? -0.997 -4.036 -0.629 1.00 93.75 216 ALA A CA 1
ATOM 1671 C C . ALA A 1 216 ? 0.199 -4.935 -0.995 1.00 93.75 216 ALA A C 1
ATOM 1673 O O . ALA A 1 216 ? 0.837 -5.507 -0.103 1.00 93.75 216 ALA A O 1
ATOM 1674 N N . ARG A 1 217 ? 0.563 -5.002 -2.284 1.00 93.50 217 ARG A N 1
ATOM 1675 C CA . ARG A 1 217 ? 1.738 -5.749 -2.766 1.00 93.50 217 ARG A CA 1
ATOM 1676 C C . ARG A 1 217 ? 3.043 -5.184 -2.205 1.00 93.50 217 ARG A C 1
ATOM 1678 O O . ARG A 1 217 ? 3.846 -5.953 -1.674 1.00 93.50 217 ARG A O 1
ATOM 1685 N N . LYS A 1 218 ? 3.231 -3.860 -2.233 1.00 94.50 218 LYS A N 1
ATOM 1686 C CA . LYS A 1 218 ? 4.410 -3.184 -1.656 1.00 94.50 218 LYS A CA 1
ATOM 1687 C C . LYS A 1 218 ? 4.527 -3.445 -0.151 1.00 94.50 218 LYS A C 1
ATOM 1689 O O . LYS A 1 218 ? 5.610 -3.739 0.356 1.00 94.50 218 LYS A O 1
ATOM 1694 N N . LYS A 1 219 ? 3.406 -3.399 0.575 1.00 93.31 219 LYS A N 1
ATOM 1695 C CA . LYS A 1 219 ? 3.370 -3.680 2.019 1.00 93.31 219 LYS A CA 1
ATOM 1696 C C . LYS A 1 219 ? 3.723 -5.135 2.331 1.00 93.31 219 LYS A C 1
ATOM 1698 O O . LYS A 1 219 ? 4.464 -5.397 3.280 1.00 93.31 219 LYS A O 1
ATOM 1703 N N . LEU A 1 220 ? 3.234 -6.074 1.521 1.00 92.88 220 LEU A N 1
ATOM 1704 C CA . LEU A 1 220 ? 3.565 -7.490 1.646 1.00 92.88 220 LEU A CA 1
ATOM 1705 C C . LEU A 1 220 ? 5.061 -7.741 1.413 1.00 92.88 220 LEU A C 1
ATOM 1707 O O . LEU A 1 220 ? 5.669 -8.493 2.175 1.00 92.88 220 LEU A O 1
ATOM 1711 N N . ASP A 1 221 ? 5.656 -7.100 0.406 1.00 92.44 221 ASP A N 1
ATOM 1712 C CA . ASP A 1 221 ? 7.090 -7.210 0.124 1.00 92.44 221 ASP A CA 1
ATOM 1713 C C . ASP A 1 221 ? 7.951 -6.662 1.277 1.00 92.44 221 ASP A C 1
ATOM 1715 O O . ASP A 1 221 ? 8.869 -7.340 1.751 1.00 92.44 221 ASP A O 1
ATOM 1719 N N . ARG A 1 222 ? 7.585 -5.502 1.842 1.00 91.69 222 ARG A N 1
ATOM 1720 C CA . ARG A 1 222 ? 8.245 -4.929 3.032 1.00 91.69 222 ARG A CA 1
ATOM 1721 C C . ARG A 1 222 ? 8.202 -5.879 4.237 1.00 91.69 222 ARG A C 1
ATOM 1723 O O . ARG A 1 222 ? 9.205 -6.060 4.927 1.00 91.69 222 ARG A O 1
ATOM 1730 N N . LEU A 1 223 ? 7.058 -6.522 4.478 1.00 87.88 223 LEU A N 1
ATOM 1731 C CA . LEU A 1 223 ? 6.898 -7.516 5.549 1.00 87.88 223 LEU A CA 1
ATOM 1732 C C . LEU A 1 223 ? 7.759 -8.769 5.315 1.00 87.88 223 LEU A C 1
ATOM 1734 O O . LEU A 1 223 ? 8.359 -9.301 6.251 1.00 87.88 223 LEU A O 1
ATOM 1738 N N . GLN A 1 224 ? 7.845 -9.247 4.072 1.00 87.56 224 GLN A N 1
ATOM 1739 C CA . GLN A 1 224 ? 8.629 -10.437 3.733 1.00 87.56 224 GLN A CA 1
ATOM 1740 C C . GLN A 1 224 ? 10.140 -10.180 3.769 1.00 87.56 224 GLN A C 1
ATOM 1742 O O . GLN A 1 224 ? 10.892 -11.009 4.292 1.00 87.56 224 GLN A O 1
ATOM 1747 N N . SER A 1 225 ? 10.593 -9.040 3.250 1.00 82.62 225 SER A N 1
ATOM 1748 C CA . SER A 1 225 ? 12.006 -8.650 3.245 1.00 82.62 225 SER A CA 1
ATOM 1749 C C . SER A 1 225 ? 12.542 -8.408 4.660 1.00 82.62 225 SER A C 1
ATOM 1751 O O . SER A 1 225 ? 13.636 -8.880 4.980 1.00 82.62 225 SER A O 1
ATOM 1753 N N . GLY A 1 226 ? 11.754 -7.789 5.548 1.00 77.06 226 GLY A N 1
ATOM 1754 C CA . GLY A 1 226 ? 12.099 -7.646 6.968 1.00 77.06 226 GLY A CA 1
ATOM 1755 C C . GLY A 1 226 ? 12.295 -8.994 7.670 1.00 77.06 226 GLY A C 1
ATOM 1756 O O . GLY A 1 226 ? 13.281 -9.194 8.382 1.00 77.06 226 GLY A O 1
ATOM 1757 N N . ARG A 1 227 ? 11.424 -9.975 7.392 1.00 75.06 227 ARG A N 1
ATOM 1758 C CA . ARG A 1 227 ? 11.537 -11.327 7.966 1.00 75.06 227 ARG A CA 1
ATOM 1759 C C . ARG A 1 227 ? 12.786 -12.070 7.484 1.00 75.06 227 ARG A C 1
ATOM 1761 O O . ARG A 1 227 ? 13.414 -12.776 8.267 1.00 75.06 227 ARG A O 1
ATOM 1768 N N . ARG A 1 228 ? 13.165 -11.899 6.213 1.00 69.50 228 ARG A N 1
ATOM 1769 C CA . ARG A 1 228 ? 14.385 -12.496 5.639 1.00 69.50 228 ARG A CA 1
ATOM 1770 C C . ARG A 1 228 ? 15.661 -11.875 6.211 1.00 69.50 228 ARG A C 1
ATOM 1772 O O . ARG A 1 228 ? 16.613 -12.601 6.467 1.00 69.50 228 ARG A O 1
ATOM 1779 N N . LYS A 1 229 ? 15.670 -10.560 6.456 1.00 63.91 229 LYS A N 1
ATOM 1780 C CA . LYS A 1 229 ? 16.815 -9.855 7.060 1.00 63.91 229 LYS A CA 1
ATOM 1781 C C . LYS A 1 229 ? 16.999 -10.188 8.549 1.00 63.91 229 LYS A C 1
ATOM 1783 O O . LYS A 1 229 ? 18.137 -10.308 8.992 1.00 63.91 229 LYS A O 1
ATOM 1788 N N . GLY A 1 230 ? 15.909 -10.396 9.296 1.00 58.19 230 GLY A N 1
ATOM 1789 C CA . GLY A 1 230 ? 15.953 -10.818 10.706 1.00 58.19 230 GLY A CA 1
ATOM 1790 C C . GLY A 1 230 ? 16.296 -12.298 10.923 1.00 58.19 230 GLY A C 1
ATOM 1791 O O . GLY A 1 230 ? 16.767 -12.668 11.992 1.00 58.19 230 GLY A O 1
ATOM 1792 N N . ALA A 1 231 ? 16.117 -13.147 9.907 1.00 57.16 231 ALA A N 1
ATOM 1793 C CA . ALA A 1 231 ? 16.435 -14.575 9.950 1.00 57.16 231 ALA A CA 1
ATOM 1794 C C . ALA A 1 231 ? 17.868 -14.899 9.476 1.00 57.16 231 ALA A C 1
ATOM 1796 O O . ALA A 1 231 ? 18.097 -15.956 8.882 1.00 57.16 231 ALA A O 1
ATOM 1797 N N . LYS A 1 232 ? 18.851 -14.013 9.718 1.00 53.69 232 LYS A N 1
ATOM 1798 C CA . LYS A 1 232 ? 20.266 -14.389 9.563 1.00 53.69 232 LYS A CA 1
ATOM 1799 C C . LYS A 1 232 ? 20.563 -15.561 10.514 1.00 53.69 232 LYS A C 1
ATOM 1801 O O . LYS A 1 232 ? 20.221 -15.486 11.694 1.00 53.69 232 LYS A O 1
ATOM 1806 N N . PRO A 1 233 ? 21.152 -16.663 10.023 1.00 51.56 233 PRO A N 1
ATOM 1807 C CA . PRO A 1 233 ? 21.220 -17.904 10.771 1.00 51.56 233 PRO A CA 1
ATOM 1808 C C . PRO A 1 233 ? 22.192 -17.768 11.942 1.00 51.56 233 PRO A C 1
ATOM 1810 O O . PRO A 1 233 ? 23.405 -17.720 11.758 1.00 51.56 233 PRO A O 1
ATOM 1813 N N . ALA A 1 234 ? 21.661 -17.818 13.162 1.00 55.41 234 ALA A N 1
ATOM 1814 C CA . ALA A 1 234 ? 22.401 -18.281 14.328 1.00 55.41 234 ALA A CA 1
ATOM 1815 C C . ALA A 1 234 ? 22.730 -19.780 14.147 1.00 55.41 234 ALA A C 1
ATOM 1817 O O . ALA A 1 234 ? 22.115 -20.665 14.733 1.00 55.41 234 ALA A O 1
ATOM 1818 N N . ARG A 1 235 ? 23.676 -20.081 13.256 1.00 57.06 235 ARG A N 1
ATOM 1819 C CA . ARG A 1 235 ? 24.385 -2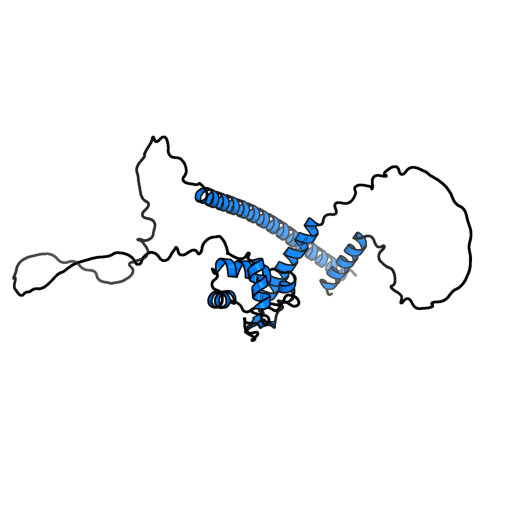1.360 13.131 1.00 57.06 235 ARG A CA 1
ATOM 1820 C C . ARG A 1 235 ? 25.835 -20.951 12.880 1.00 57.06 235 ARG A C 1
ATOM 1822 O O . ARG A 1 235 ? 26.111 -20.270 11.908 1.00 57.06 235 ARG A O 1
ATOM 1829 N N . ARG A 1 236 ? 26.805 -21.287 13.724 1.00 52.50 236 ARG A N 1
ATOM 1830 C CA . ARG A 1 236 ? 27.142 -22.641 14.161 1.00 52.50 236 ARG A CA 1
ATOM 1831 C C . ARG A 1 236 ? 27.810 -22.582 15.542 1.00 52.50 236 ARG A C 1
ATOM 1833 O O . ARG A 1 236 ? 28.966 -22.192 15.638 1.00 52.50 236 ARG A O 1
ATOM 1840 N N . ARG A 1 237 ? 27.124 -23.023 16.599 1.00 56.38 237 ARG A N 1
ATOM 1841 C CA . ARG A 1 237 ? 27.826 -23.614 17.750 1.00 56.38 237 ARG A CA 1
ATOM 1842 C C . ARG A 1 237 ? 27.888 -25.122 17.484 1.00 56.38 237 ARG A C 1
ATOM 1844 O O . ARG A 1 237 ? 26.838 -25.697 17.195 1.00 56.38 237 ARG A O 1
ATOM 1851 N N . PRO A 1 238 ? 29.075 -25.750 17.478 1.00 56.22 238 PRO A N 1
ATOM 1852 C CA . PRO A 1 238 ? 29.174 -27.196 17.311 1.00 56.22 238 PRO A CA 1
ATOM 1853 C C . PRO A 1 238 ? 28.488 -27.898 18.497 1.00 56.22 238 PRO A C 1
ATOM 1855 O O . PRO A 1 238 ? 28.505 -27.353 19.605 1.00 56.22 238 PRO A O 1
ATOM 1858 N N . PRO A 1 239 ? 27.871 -29.077 18.298 1.00 52.88 239 PRO A N 1
ATOM 1859 C CA . PRO A 1 239 ? 27.312 -29.841 19.404 1.00 52.88 239 PRO A CA 1
ATOM 1860 C C . PRO A 1 239 ? 28.456 -30.268 20.331 1.00 52.88 239 PRO A C 1
ATOM 1862 O O . PRO A 1 239 ? 29.367 -30.990 19.923 1.00 52.88 239 PRO A O 1
ATOM 1865 N N . ALA A 1 240 ? 28.429 -29.788 21.574 1.00 51.25 240 ALA A N 1
ATOM 1866 C CA . ALA A 1 240 ? 29.333 -30.246 22.616 1.00 51.25 240 ALA A CA 1
ATOM 1867 C C . ALA A 1 240 ? 29.068 -31.737 22.871 1.00 51.25 240 ALA A C 1
ATOM 1869 O O . ALA A 1 240 ? 27.961 -32.130 23.240 1.00 51.25 240 ALA A O 1
ATOM 1870 N N . LYS A 1 241 ? 30.092 -32.562 22.637 1.00 48.16 241 LYS A N 1
ATOM 1871 C CA . LYS A 1 241 ? 30.133 -33.965 23.048 1.00 48.16 241 LYS A CA 1
ATOM 1872 C C . LYS A 1 241 ? 30.063 -34.016 24.578 1.00 48.16 241 LYS A C 1
ATOM 1874 O O . LYS A 1 241 ? 30.997 -33.576 25.240 1.00 48.16 241 LYS A O 1
ATOM 1879 N N . GLY A 1 242 ? 28.970 -34.535 25.130 1.00 41.03 242 GLY A N 1
ATOM 1880 C CA . GLY A 1 242 ? 28.947 -35.014 26.514 1.00 41.03 242 GLY A CA 1
ATOM 1881 C C . GLY A 1 242 ? 29.623 -36.390 26.597 1.00 41.03 242 GLY A C 1
ATOM 1882 O O . GLY A 1 242 ? 29.495 -37.164 25.642 1.00 41.03 242 GLY A O 1
ATOM 1883 N N . PRO A 1 243 ? 30.344 -36.718 27.684 1.00 47.62 243 PRO A N 1
ATOM 1884 C CA . PRO A 1 243 ? 30.901 -38.048 27.868 1.00 47.62 243 PRO A CA 1
ATOM 1885 C C . PRO A 1 243 ? 29.764 -38.980 28.295 1.00 47.62 243 PRO A C 1
ATOM 1887 O O . PRO A 1 243 ? 29.064 -38.715 29.272 1.00 47.62 243 PRO A O 1
ATOM 1890 N N . ARG A 1 244 ? 29.545 -40.057 27.540 1.00 40.66 244 ARG A N 1
ATOM 1891 C CA . ARG A 1 244 ? 28.660 -41.150 27.945 1.00 40.66 244 ARG A CA 1
ATOM 1892 C C . ARG A 1 244 ? 29.555 -42.325 28.312 1.00 40.66 244 ARG A C 1
ATOM 1894 O O . ARG A 1 244 ? 30.352 -42.749 27.481 1.00 40.66 244 ARG A O 1
ATOM 1901 N N . GLY A 1 245 ? 29.451 -42.745 29.569 1.00 37.31 245 GLY A N 1
ATOM 1902 C CA . GLY A 1 245 ? 30.156 -43.893 30.120 1.00 37.31 245 GLY A CA 1
ATOM 1903 C C . GLY A 1 245 ? 29.787 -45.190 29.408 1.00 37.31 245 GLY A C 1
ATOM 1904 O O . GLY A 1 245 ? 28.690 -45.337 28.863 1.00 37.31 245 GLY A O 1
ATOM 1905 N N . GLU A 1 246 ? 30.771 -46.074 29.407 1.00 33.16 246 GLU A N 1
ATOM 1906 C CA . GLU A 1 246 ? 30.731 -47.468 28.996 1.00 33.16 246 GLU A CA 1
ATOM 1907 C C . GLU A 1 246 ? 29.777 -48.270 29.892 1.00 33.16 246 GLU A C 1
ATOM 1909 O O . GLU A 1 246 ? 29.695 -47.999 31.084 1.00 33.16 246 GLU A O 1
ATOM 1914 N N . ASP A 1 247 ? 29.050 -49.230 29.310 1.00 33.34 247 ASP A N 1
ATOM 1915 C CA . ASP A 1 247 ? 29.089 -50.627 29.762 1.00 33.34 247 ASP A CA 1
ATOM 1916 C C . ASP A 1 247 ? 28.311 -51.567 28.813 1.00 33.34 247 ASP A C 1
ATOM 1918 O O . ASP A 1 247 ? 27.147 -51.351 28.480 1.00 33.34 247 ASP A O 1
ATOM 1922 N N . ALA A 1 248 ? 29.025 -52.629 28.421 1.00 33.69 248 ALA A N 1
ATOM 1923 C CA . ALA A 1 248 ? 28.591 -54.004 28.143 1.00 33.69 248 ALA A CA 1
ATOM 1924 C C . ALA A 1 248 ? 27.610 -54.341 26.988 1.00 33.69 248 ALA A C 1
ATOM 1926 O O . ALA A 1 248 ? 26.392 -54.347 27.118 1.00 33.69 248 ALA A O 1
ATOM 1927 N N . ALA A 1 249 ? 28.217 -54.778 25.877 1.00 32.19 249 ALA A N 1
ATOM 1928 C CA . ALA A 1 249 ? 28.075 -56.101 25.245 1.00 32.19 249 ALA A CA 1
ATOM 1929 C C . ALA A 1 249 ? 26.726 -56.862 25.302 1.00 32.19 249 ALA A C 1
ATOM 1931 O O . ALA A 1 249 ? 26.311 -57.369 26.340 1.00 32.19 249 ALA A O 1
ATOM 1932 N N . SER A 1 250 ? 26.167 -57.160 24.125 1.00 36.94 250 SER A N 1
ATOM 1933 C CA . SER A 1 250 ? 25.855 -58.545 23.731 1.00 36.94 250 SER A CA 1
ATOM 1934 C C . SER A 1 250 ? 25.650 -58.666 22.219 1.00 36.94 250 SER A C 1
ATOM 1936 O O . SER A 1 250 ? 25.305 -57.718 21.519 1.00 36.94 250 SER A O 1
ATOM 1938 N N . ASP A 1 251 ? 26.004 -59.856 21.761 1.00 34.38 251 ASP A N 1
ATOM 1939 C CA . ASP A 1 251 ? 26.494 -60.246 20.453 1.00 34.38 251 ASP A CA 1
ATOM 1940 C C . ASP A 1 251 ? 25.388 -60.801 19.532 1.00 34.38 251 ASP A C 1
ATOM 1942 O O . ASP A 1 251 ? 24.340 -61.260 19.979 1.00 34.38 251 ASP A O 1
ATOM 1946 N N . ALA A 1 252 ? 25.692 -60.720 18.239 1.00 33.75 252 ALA A N 1
ATOM 1947 C CA . ALA A 1 252 ? 25.149 -61.361 17.044 1.00 33.75 252 ALA A CA 1
ATOM 1948 C C . ALA A 1 252 ? 23.950 -62.340 17.125 1.00 33.75 252 ALA A C 1
ATOM 1950 O O . ALA A 1 252 ? 23.991 -63.354 17.818 1.00 33.75 252 ALA A O 1
ATOM 1951 N N . ARG A 1 253 ? 22.995 -62.146 16.193 1.00 35.56 253 ARG A N 1
ATOM 1952 C CA . ARG A 1 253 ? 22.547 -63.101 15.137 1.00 35.56 253 ARG A CA 1
ATOM 1953 C C . ARG A 1 253 ? 21.058 -62.925 14.811 1.00 35.56 253 ARG A C 1
ATOM 1955 O O . ARG A 1 253 ? 20.215 -63.331 15.598 1.00 35.56 253 ARG A O 1
ATOM 1962 N N . GLN A 1 254 ? 20.754 -62.438 13.607 1.00 35.38 254 GLN A N 1
ATOM 1963 C CA . GLN A 1 254 ? 19.932 -63.154 12.616 1.00 35.38 254 GLN A CA 1
ATOM 1964 C C . GLN A 1 254 ? 19.771 -62.303 11.351 1.00 35.38 254 GLN A C 1
ATOM 1966 O O . GLN A 1 254 ? 19.038 -61.318 11.308 1.00 35.38 254 GLN A O 1
ATOM 1971 N N . GLU A 1 255 ? 20.506 -62.718 10.325 1.00 34.44 255 GLU A N 1
ATOM 1972 C CA . GLU A 1 255 ? 20.224 -62.449 8.923 1.00 34.44 255 GLU A CA 1
ATOM 1973 C C . GLU A 1 255 ? 19.033 -63.304 8.448 1.00 34.44 255 GLU A C 1
ATOM 1975 O O . GLU A 1 255 ? 18.829 -64.422 8.919 1.00 34.44 255 GLU A O 1
ATOM 1980 N N . GLU A 1 256 ? 18.312 -62.746 7.471 1.00 33.12 256 GLU A N 1
ATOM 1981 C CA . GLU A 1 256 ? 17.410 -63.397 6.509 1.00 33.12 256 GLU A CA 1
ATOM 1982 C C . GLU A 1 256 ? 16.067 -63.976 6.997 1.00 33.12 256 GLU A C 1
ATOM 1984 O O . GLU A 1 256 ? 15.976 -65.124 7.418 1.00 33.12 256 GLU A O 1
ATOM 1989 N N . ARG A 1 257 ? 14.963 -63.259 6.709 1.00 33.88 257 ARG A N 1
ATOM 1990 C CA . ARG A 1 257 ? 14.034 -63.674 5.632 1.00 33.88 257 ARG A CA 1
ATOM 1991 C C . ARG A 1 257 ? 12.920 -62.662 5.334 1.00 33.88 257 ARG A C 1
ATOM 1993 O O . ARG A 1 257 ? 12.219 -62.209 6.229 1.00 33.88 257 ARG A O 1
ATOM 2000 N N . SER A 1 258 ? 12.694 -62.503 4.028 1.00 36.00 258 SER A N 1
ATOM 2001 C CA . SER A 1 258 ? 11.424 -62.176 3.356 1.00 36.00 258 SER A CA 1
ATOM 2002 C C . SER A 1 258 ? 10.944 -60.722 3.454 1.00 36.00 258 SER A C 1
ATOM 2004 O O . SER A 1 258 ? 10.394 -60.299 4.457 1.00 36.00 258 SER A O 1
ATOM 2006 N N . GLN A 1 259 ? 11.252 -59.872 2.471 1.00 38.25 259 GLN A N 1
ATOM 2007 C CA . GLN A 1 259 ? 10.646 -59.793 1.125 1.00 38.25 259 GLN A CA 1
ATOM 2008 C C . GLN A 1 259 ? 9.179 -59.328 1.122 1.00 38.25 259 GLN A C 1
ATOM 2010 O O . GLN A 1 259 ? 8.337 -59.901 1.800 1.00 38.25 259 GLN A O 1
ATOM 2015 N N . GLN A 1 260 ? 8.922 -58.380 0.210 1.00 39.06 260 GLN A N 1
ATOM 2016 C CA . GLN A 1 260 ? 7.640 -57.863 -0.294 1.00 39.06 260 GLN A CA 1
ATOM 2017 C C . GLN A 1 260 ? 7.036 -56.645 0.421 1.00 39.06 260 GLN A C 1
ATOM 2019 O O . GLN A 1 260 ? 6.241 -56.765 1.341 1.00 39.06 260 GLN A O 1
ATOM 2024 N N . VAL A 1 261 ? 7.302 -55.465 -0.149 1.00 36.19 261 VAL A N 1
ATOM 2025 C CA . VAL A 1 261 ? 6.265 -54.691 -0.860 1.00 36.19 261 VAL A CA 1
ATOM 2026 C C . VAL A 1 261 ? 6.923 -53.857 -1.961 1.00 36.19 261 VAL A C 1
ATOM 2028 O O . VAL A 1 261 ? 7.883 -53.125 -1.729 1.00 36.19 261 VAL A O 1
ATOM 2031 N N . SER A 1 262 ? 6.417 -54.029 -3.178 1.00 34.69 262 SER A N 1
ATOM 2032 C CA . SER A 1 262 ? 6.941 -53.471 -4.421 1.00 34.69 262 SER A CA 1
ATOM 2033 C C . SER A 1 262 ? 6.123 -52.260 -4.888 1.00 34.69 262 SER A C 1
ATOM 2035 O O . SER A 1 262 ? 4.908 -52.369 -5.013 1.00 34.69 262 SER A O 1
ATOM 2037 N N . ALA A 1 263 ? 6.854 -51.200 -5.267 1.00 38.22 263 ALA A N 1
ATOM 2038 C CA . ALA A 1 263 ? 6.588 -50.191 -6.315 1.00 38.22 263 ALA A CA 1
ATOM 2039 C C . ALA A 1 263 ? 5.515 -49.082 -6.109 1.00 38.22 263 ALA A C 1
ATOM 2041 O O . ALA A 1 263 ? 4.518 -49.308 -5.430 1.00 38.22 263 ALA A O 1
ATOM 2042 N N . PRO A 1 264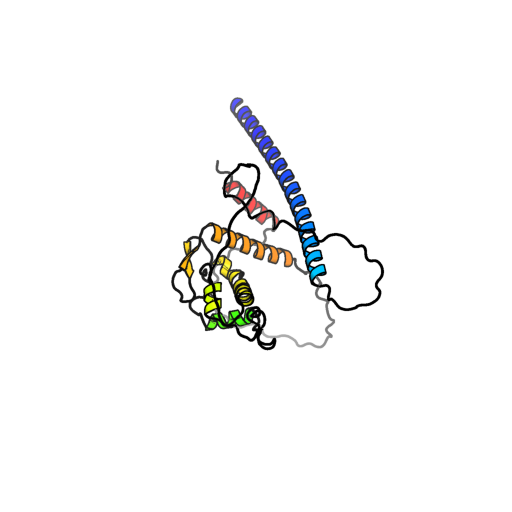 ? 5.620 -47.914 -6.803 1.00 43.88 264 PRO A N 1
ATOM 2043 C CA . PRO A 1 264 ? 6.788 -47.291 -7.453 1.00 43.88 264 PRO A CA 1
ATOM 2044 C C . PRO A 1 264 ? 7.036 -45.815 -7.044 1.00 43.88 264 PRO A C 1
ATOM 2046 O O . PRO A 1 264 ? 6.116 -45.009 -6.899 1.00 43.88 264 PRO A O 1
ATOM 2049 N N . GLN A 1 265 ? 8.315 -45.435 -6.948 1.00 32.22 265 GLN A N 1
ATOM 2050 C CA . GLN A 1 265 ? 8.767 -44.041 -6.886 1.00 32.22 265 GLN A CA 1
ATOM 2051 C C . GLN A 1 265 ? 8.687 -43.387 -8.268 1.00 32.22 265 GLN A C 1
ATOM 2053 O O . GLN A 1 265 ? 9.176 -43.925 -9.259 1.00 32.22 265 GLN A O 1
ATOM 2058 N N . LYS A 1 266 ? 8.100 -42.190 -8.306 1.00 36.75 266 LYS A N 1
ATOM 2059 C CA . LYS A 1 266 ? 8.096 -41.294 -9.460 1.00 36.75 266 LYS A CA 1
ATOM 2060 C C . LYS A 1 266 ? 9.236 -40.288 -9.291 1.00 36.75 266 LYS A C 1
ATOM 2062 O O . LYS A 1 266 ? 9.141 -39.378 -8.475 1.00 36.75 266 LYS A O 1
ATOM 2067 N N . GLU A 1 267 ? 10.312 -40.544 -10.027 1.00 33.78 267 GLU A N 1
ATOM 2068 C CA . GLU A 1 267 ? 11.294 -39.608 -10.592 1.00 33.78 267 GLU A CA 1
ATOM 2069 C C . GLU A 1 267 ? 11.085 -38.125 -10.208 1.00 33.78 267 GLU A C 1
ATOM 2071 O O . GLU A 1 267 ? 10.336 -37.392 -10.858 1.00 33.78 267 GLU A O 1
ATOM 2076 N N . ALA A 1 268 ? 11.788 -37.669 -9.171 1.00 34.19 268 ALA A N 1
ATOM 2077 C CA . ALA A 1 268 ? 12.099 -36.258 -8.970 1.00 34.19 268 ALA A CA 1
ATOM 2078 C C . ALA A 1 268 ? 13.589 -36.095 -9.275 1.00 34.19 268 ALA A C 1
ATOM 2080 O O . ALA A 1 268 ? 14.445 -36.388 -8.441 1.00 34.19 268 ALA A O 1
ATOM 2081 N N . GLY A 1 269 ? 13.879 -35.710 -10.518 1.00 36.28 269 GLY A N 1
ATOM 2082 C CA . GLY A 1 269 ? 15.230 -35.460 -10.997 1.00 36.28 269 GLY A CA 1
ATOM 2083 C C . GLY A 1 269 ? 15.949 -34.456 -10.102 1.00 36.28 269 GLY A C 1
ATOM 2084 O O . GLY A 1 269 ? 15.484 -33.332 -9.906 1.00 36.28 269 GLY A O 1
ATOM 2085 N N . GLY A 1 270 ? 17.086 -34.887 -9.563 1.00 46.31 270 GLY A N 1
ATOM 2086 C CA . GLY A 1 270 ? 18.001 -34.042 -8.817 1.00 46.31 270 GLY A CA 1
ATOM 2087 C C . GLY A 1 270 ? 18.563 -32.927 -9.692 1.00 46.31 270 GLY A C 1
ATOM 2088 O O . GLY A 1 270 ? 18.946 -33.165 -10.835 1.00 46.31 270 GLY A O 1
ATOM 2089 N N . ARG A 1 271 ? 18.598 -31.719 -9.127 1.00 53.91 271 ARG A N 1
ATOM 2090 C CA . ARG A 1 271 ? 19.458 -30.580 -9.488 1.00 53.91 271 ARG A CA 1
ATOM 2091 C C . ARG A 1 271 ? 19.336 -29.537 -8.372 1.00 53.91 271 ARG A C 1
ATOM 2093 O O . ARG A 1 271 ? 18.728 -28.494 -8.559 1.00 53.91 271 ARG A O 1
ATOM 2100 N N . ASP A 1 272 ? 19.881 -29.841 -7.200 1.00 52.88 272 ASP A N 1
ATOM 2101 C CA . ASP A 1 272 ? 20.046 -28.859 -6.115 1.00 52.88 272 ASP A CA 1
ATOM 2102 C C . ASP A 1 272 ? 21.413 -29.032 -5.419 1.00 52.88 272 ASP A C 1
ATOM 2104 O O . ASP A 1 272 ? 21.533 -28.904 -4.208 1.00 52.88 272 ASP A O 1
ATOM 2108 N N . ASP A 1 273 ? 22.461 -29.279 -6.210 1.00 56.28 273 ASP A N 1
ATOM 2109 C CA . ASP A 1 273 ? 23.866 -29.080 -5.812 1.00 56.28 273 ASP A CA 1
ATOM 2110 C C . ASP A 1 273 ? 24.529 -28.060 -6.753 1.00 56.28 273 ASP A C 1
ATOM 2112 O O . ASP A 1 273 ? 25.636 -28.247 -7.251 1.00 56.28 273 ASP A O 1
ATOM 2116 N N . GLU A 1 274 ? 23.819 -26.971 -7.062 1.00 58.28 274 GLU A N 1
ATOM 2117 C CA . GLU A 1 274 ? 24.408 -25.833 -7.770 1.00 58.28 274 GLU A CA 1
ATOM 2118 C C . GLU A 1 274 ? 24.650 -24.703 -6.754 1.00 58.28 274 GLU A C 1
ATOM 2120 O O . GLU A 1 274 ? 23.713 -24.326 -6.035 1.00 58.28 274 GLU A O 1
ATOM 2125 N N . PRO A 1 275 ? 25.885 -24.175 -6.630 1.00 72.00 275 PRO A N 1
ATOM 2126 C CA . PRO A 1 275 ? 26.185 -23.118 -5.674 1.00 72.00 275 PRO A CA 1
ATOM 2127 C C . PRO A 1 275 ? 25.281 -21.906 -5.923 1.00 72.00 275 PRO A C 1
ATOM 2129 O O . PRO A 1 275 ? 24.936 -21.578 -7.059 1.00 72.00 275 PRO A O 1
ATOM 2132 N N . ALA A 1 276 ? 24.872 -21.242 -4.837 1.00 67.19 276 ALA A N 1
ATOM 2133 C CA . ALA A 1 276 ? 23.873 -20.171 -4.865 1.00 67.19 276 ALA A CA 1
ATOM 2134 C C . ALA A 1 276 ? 24.204 -19.052 -5.871 1.00 67.19 276 ALA A C 1
ATOM 2136 O O . ALA A 1 276 ? 23.291 -18.451 -6.441 1.00 67.19 276 ALA A O 1
ATOM 2137 N N . ASP A 1 277 ? 25.493 -18.837 -6.129 1.00 72.50 277 ASP A N 1
ATOM 2138 C CA . ASP A 1 277 ? 26.005 -17.857 -7.082 1.00 72.50 277 ASP A CA 1
ATOM 2139 C C . ASP A 1 277 ? 25.602 -18.195 -8.523 1.00 72.50 277 ASP A C 1
ATOM 2141 O O . ASP A 1 277 ? 25.059 -17.346 -9.228 1.00 72.50 277 ASP A O 1
ATOM 2145 N N . SER A 1 278 ? 25.715 -19.459 -8.930 1.00 80.00 278 SER A N 1
ATOM 2146 C CA . SER A 1 278 ? 25.326 -19.918 -10.270 1.00 80.00 278 SER A CA 1
ATOM 2147 C C . SER A 1 278 ? 23.817 -19.786 -10.506 1.00 80.00 278 SER A C 1
ATOM 2149 O O . SER A 1 278 ? 23.376 -19.321 -11.563 1.00 80.00 278 SER A O 1
ATOM 2151 N N . ARG A 1 279 ? 23.007 -20.056 -9.471 1.00 81.19 279 ARG A N 1
ATOM 2152 C CA . ARG A 1 279 ? 21.551 -19.852 -9.522 1.00 81.19 279 ARG A CA 1
ATOM 2153 C C . ARG A 1 279 ? 21.181 -18.372 -9.650 1.00 81.19 279 ARG A C 1
ATOM 2155 O O . ARG A 1 279 ? 20.191 -18.047 -10.312 1.00 81.19 279 ARG A O 1
ATOM 2162 N N . LEU A 1 280 ? 21.940 -17.480 -9.012 1.00 83.69 280 LEU A N 1
ATOM 2163 C CA . LEU A 1 280 ? 21.754 -16.031 -9.113 1.00 83.69 280 LEU A CA 1
ATOM 2164 C C . LEU A 1 280 ? 22.180 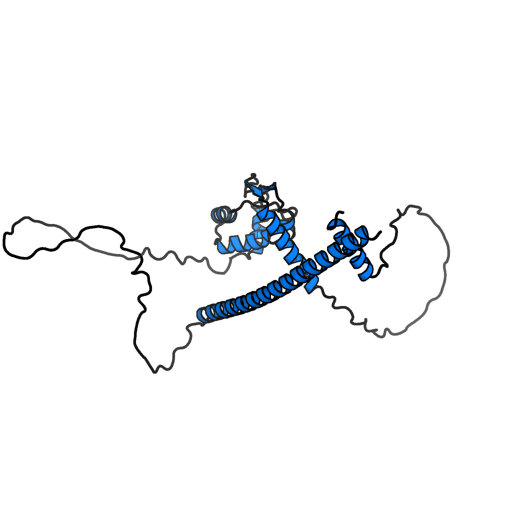-15.507 -10.487 1.00 83.69 280 LEU A C 1
ATOM 2166 O O . LEU A 1 280 ? 21.414 -14.761 -11.097 1.00 83.69 280 LEU A O 1
ATOM 2170 N N . GLN A 1 281 ? 23.323 -15.954 -11.017 1.00 84.06 281 GLN A N 1
ATOM 2171 C CA . GLN A 1 281 ? 23.774 -15.596 -12.365 1.00 84.06 281 GLN A CA 1
ATOM 2172 C C . GLN A 1 281 ? 22.762 -16.010 -13.436 1.00 84.06 281 GLN A C 1
ATOM 2174 O O . GLN A 1 281 ? 22.454 -15.223 -14.329 1.00 84.06 281 GLN A O 1
ATOM 2179 N N . ARG A 1 282 ? 22.180 -17.210 -13.329 1.00 87.19 282 ARG A N 1
ATOM 2180 C CA . ARG A 1 282 ? 21.172 -17.682 -14.287 1.00 87.19 282 ARG A CA 1
ATOM 2181 C C . ARG A 1 282 ? 19.902 -16.832 -14.267 1.00 87.19 282 ARG A C 1
ATOM 2183 O O . ARG A 1 282 ? 19.381 -16.478 -15.321 1.00 87.19 282 ARG A O 1
ATOM 2190 N N . LYS A 1 283 ? 19.431 -16.467 -13.072 1.00 85.50 283 LYS A N 1
ATOM 2191 C CA . LYS A 1 283 ? 18.262 -15.590 -12.912 1.00 85.50 283 LYS A CA 1
ATOM 2192 C C . LYS A 1 283 ? 18.523 -14.177 -13.427 1.00 85.50 283 LYS A C 1
ATOM 2194 O O . LYS A 1 283 ? 17.628 -13.587 -14.020 1.00 85.50 283 LYS A O 1
ATOM 2199 N N . LEU A 1 284 ? 19.732 -13.649 -13.228 1.00 87.88 284 LEU A N 1
ATOM 2200 C CA . LEU A 1 284 ? 20.147 -12.370 -13.809 1.00 87.88 284 LEU A CA 1
ATOM 2201 C C . LEU A 1 284 ? 20.174 -12.445 -15.340 1.00 87.88 284 LEU A C 1
ATOM 2203 O O . LEU A 1 284 ? 19.640 -11.553 -15.993 1.00 87.88 284 LEU A O 1
ATOM 2207 N N . GLY A 1 285 ? 20.695 -13.536 -15.909 1.00 88.88 285 GLY A N 1
ATOM 2208 C CA . GLY A 1 285 ? 20.675 -13.775 -17.354 1.00 88.88 285 GLY A CA 1
ATOM 2209 C C . GLY A 1 285 ? 19.260 -13.814 -17.939 1.00 88.88 285 GLY A C 1
ATOM 2210 O O . GLY A 1 285 ? 18.995 -13.157 -18.943 1.00 88.88 285 GLY A O 1
ATOM 2211 N N . GLU A 1 286 ? 18.324 -14.509 -17.286 1.00 87.50 286 GLU A N 1
ATOM 2212 C CA . GLU A 1 286 ? 16.910 -14.528 -17.698 1.00 87.50 286 GLU A CA 1
ATOM 2213 C C . GLU A 1 286 ? 16.245 -13.149 -17.591 1.00 87.50 286 GLU A C 1
ATOM 2215 O O . GLU A 1 286 ? 15.459 -12.776 -18.463 1.00 87.50 286 GLU A O 1
ATOM 2220 N N . LEU A 1 287 ? 16.563 -12.370 -16.552 1.00 82.00 287 LEU A N 1
ATOM 2221 C CA . LEU A 1 287 ? 15.996 -11.034 -16.361 1.00 82.00 287 LEU A CA 1
ATOM 2222 C C . LEU A 1 287 ? 16.482 -10.057 -17.440 1.00 82.00 287 LEU A C 1
ATOM 2224 O O . LEU A 1 287 ? 15.680 -9.310 -17.999 1.00 82.00 287 LEU A O 1
ATOM 2228 N N . VAL A 1 288 ? 17.775 -10.105 -17.766 1.00 82.19 288 VAL A N 1
ATOM 2229 C CA . VAL A 1 288 ? 18.383 -9.276 -18.816 1.00 82.19 288 VAL A CA 1
ATOM 2230 C C . VAL A 1 288 ? 17.858 -9.677 -20.195 1.00 82.19 288 VAL A C 1
ATOM 2232 O O . VAL A 1 288 ? 17.501 -8.805 -20.981 1.00 82.19 288 VAL A O 1
ATOM 2235 N N . ALA A 1 289 ? 17.716 -10.976 -20.474 1.00 80.44 289 ALA A N 1
ATOM 2236 C CA . ALA A 1 289 ? 17.135 -11.458 -21.729 1.00 80.44 289 ALA A CA 1
ATOM 2237 C C . ALA A 1 289 ? 15.667 -11.035 -21.902 1.00 80.44 289 ALA A C 1
ATOM 2239 O O . ALA A 1 289 ? 15.222 -10.767 -23.015 1.00 80.44 289 ALA A O 1
ATOM 2240 N N . ARG A 1 290 ? 14.910 -10.942 -20.802 1.00 79.56 290 ARG A N 1
ATOM 2241 C CA . ARG A 1 290 ? 13.510 -10.503 -20.829 1.00 79.56 290 ARG A CA 1
ATOM 2242 C C . ARG A 1 290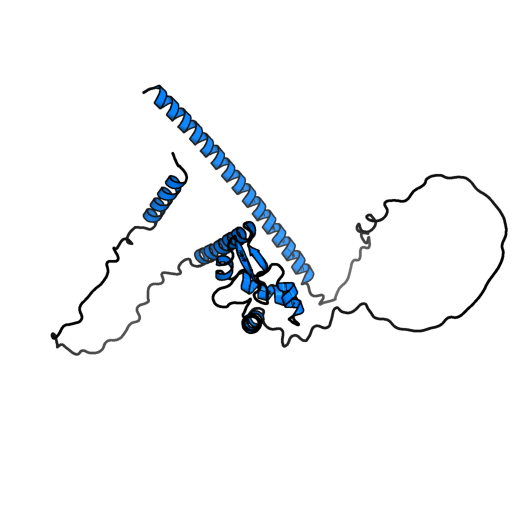 ? 13.358 -8.994 -21.030 1.00 79.56 290 ARG A C 1
ATOM 2244 O O . ARG A 1 290 ? 12.371 -8.569 -21.621 1.00 79.56 290 ARG A O 1
ATOM 2251 N N . HIS A 1 291 ? 14.301 -8.199 -20.527 1.00 75.38 291 HIS A N 1
ATOM 2252 C CA . HIS A 1 291 ? 14.251 -6.735 -20.603 1.00 75.38 291 HIS A CA 1
ATOM 2253 C C . HIS A 1 291 ? 14.999 -6.135 -21.794 1.00 75.38 291 HIS A C 1
ATOM 2255 O O . HIS A 1 291 ? 14.909 -4.930 -22.012 1.00 75.38 291 HIS A O 1
ATOM 2261 N N . ASN A 1 292 ? 15.689 -6.962 -22.576 1.00 66.38 292 ASN A N 1
ATOM 2262 C CA . ASN A 1 292 ? 16.362 -6.548 -23.797 1.00 66.38 292 ASN A CA 1
ATOM 2263 C C . ASN A 1 292 ? 15.799 -7.340 -24.994 1.00 66.38 292 ASN A C 1
ATOM 2265 O O . ASN A 1 292 ? 16.495 -8.200 -25.546 1.00 66.38 292 ASN A O 1
ATOM 2269 N N . PRO A 1 293 ? 14.517 -7.134 -25.371 1.00 58.91 293 PRO A N 1
ATOM 2270 C CA . PRO A 1 293 ? 14.027 -7.673 -26.627 1.00 58.91 293 PRO A CA 1
ATOM 2271 C C . PRO A 1 293 ? 14.798 -6.975 -27.753 1.00 58.91 293 PRO A C 1
ATOM 2273 O O . PRO A 1 293 ? 14.944 -5.754 -27.741 1.00 58.91 293 PRO A O 1
ATOM 2276 N N . ARG A 1 294 ? 15.349 -7.774 -28.668 1.00 49.62 294 ARG A N 1
ATOM 2277 C CA . ARG A 1 294 ? 15.974 -7.285 -29.902 1.00 49.62 294 ARG A CA 1
ATOM 2278 C C . ARG A 1 294 ? 15.087 -6.294 -30.645 1.00 49.62 294 ARG A C 1
ATOM 2280 O O . ARG A 1 294 ? 13.862 -6.547 -30.695 1.00 49.62 294 ARG A O 1
#

Radius of gyration: 38.48 Å; Cα contacts (8 Å, |Δi|>4): 125; chains: 1; bounding box: 76×134×89 Å

InterPro domains:
  IPR016103 ProQ/FinO domain [PF04352] (133-229)
  IPR016103 ProQ/FinO domain [SM00945] (128-236)
  IPR023529 RNA chaperone ProQ [PTHR38106] (135-267)
  IPR036442 ProQ/FinO domain superfamily [G3DSA:1.10.1710.10] (95-234)
  IPR036442 ProQ/FinO domain superfamily [SSF48657] (105-230)

Mean predicted aligned error: 22.92 Å